Protein AF-A0A4Q3WLW8-F1 (afdb_monomer)

Mean predicted aligned error: 13.93 Å

pLDDT: mean 75.0, std 12.44, range [45.03, 94.12]

Radius of gyration: 31.59 Å; Cα contacts (8 Å, |Δi|>4): 179; chains: 1; bounding box: 63×43×88 Å

Structure (mmCIF, N/CA/C/O backbone):
data_AF-A0A4Q3WLW8-F1
#
_entry.id   AF-A0A4Q3WLW8-F1
#
loop_
_atom_site.group_PDB
_atom_site.id
_atom_site.type_symbol
_atom_site.label_atom_id
_atom_site.label_alt_id
_atom_site.label_comp_id
_atom_site.label_asym_id
_atom_site.label_entity_id
_atom_site.label_seq_id
_atom_site.pdbx_PDB_ins_code
_atom_site.Cartn_x
_atom_site.Cartn_y
_atom_site.Cartn_z
_atom_site.occupancy
_atom_site.B_iso_or_equiv
_atom_site.auth_seq_id
_atom_site.auth_comp_id
_atom_site.auth_asym_id
_atom_site.auth_atom_id
_atom_site.pdbx_PDB_model_num
ATOM 1 N N . MET A 1 1 ? 1.586 16.346 11.597 1.00 71.50 1 MET A N 1
ATOM 2 C CA . MET A 1 1 ? 0.992 16.917 12.834 1.00 71.50 1 MET A CA 1
ATOM 3 C C . MET A 1 1 ? -0.250 16.142 13.267 1.00 71.50 1 MET A C 1
ATOM 5 O O . MET A 1 1 ? -0.440 15.968 14.465 1.00 71.50 1 MET A O 1
ATOM 9 N N . GLY A 1 2 ? -1.064 15.629 12.330 1.00 76.12 2 GLY A N 1
ATOM 10 C CA . GLY A 1 2 ? -2.295 14.892 12.667 1.00 76.12 2 GLY A CA 1
ATOM 11 C C . GLY A 1 2 ? -2.110 13.708 13.630 1.00 76.12 2 GLY A C 1
ATOM 12 O O . GLY A 1 2 ? -2.906 13.545 14.545 1.00 76.12 2 GLY A O 1
ATOM 13 N N . ALA A 1 3 ? -1.013 12.949 13.508 1.00 77.56 3 ALA A N 1
ATOM 14 C CA . ALA A 1 3 ? -0.717 11.828 14.409 1.00 77.56 3 ALA A CA 1
ATOM 15 C C . ALA A 1 3 ? -0.548 12.249 15.882 1.00 77.56 3 ALA A C 1
ATOM 17 O O . ALA A 1 3 ? -0.994 11.538 16.776 1.00 77.56 3 ALA A O 1
ATOM 18 N N . ILE A 1 4 ? 0.043 13.422 16.136 1.00 82.38 4 ILE A N 1
ATOM 19 C CA . ILE A 1 4 ? 0.228 13.951 17.496 1.00 82.38 4 ILE A CA 1
ATOM 20 C C . ILE A 1 4 ? -1.132 14.339 18.084 1.00 82.38 4 ILE A C 1
ATOM 22 O O . ILE A 1 4 ? -1.450 13.958 19.204 1.00 82.38 4 ILE A O 1
ATOM 26 N N . VAL A 1 5 ? -1.968 15.029 17.301 1.00 81.75 5 VAL A N 1
ATOM 27 C CA . VAL A 1 5 ? -3.322 15.434 17.719 1.00 81.75 5 VAL A CA 1
ATOM 28 C C . VAL A 1 5 ? -4.209 14.214 17.987 1.00 81.75 5 VAL A C 1
ATOM 30 O O . VAL A 1 5 ? -4.914 14.175 18.993 1.00 81.75 5 VAL A O 1
ATOM 33 N N . ALA A 1 6 ? -4.131 13.184 17.139 1.00 82.00 6 ALA A N 1
ATOM 34 C CA . ALA A 1 6 ? -4.825 11.919 17.367 1.00 82.00 6 ALA A CA 1
ATOM 35 C C . ALA A 1 6 ? -4.324 11.220 18.643 1.00 82.00 6 ALA A C 1
ATOM 37 O O . ALA A 1 6 ? -5.136 10.737 19.428 1.00 82.00 6 ALA A O 1
ATOM 38 N N . GLY A 1 7 ? -3.009 11.232 18.892 1.00 83.12 7 GLY A N 1
ATOM 39 C CA . GLY A 1 7 ? -2.412 10.705 20.121 1.00 83.12 7 GLY A CA 1
ATOM 40 C C . GLY A 1 7 ? -2.927 11.402 21.382 1.00 83.12 7 GLY A C 1
ATOM 41 O O . GLY A 1 7 ? -3.310 10.728 22.335 1.00 83.12 7 GLY A O 1
ATOM 42 N N . VAL A 1 8 ? -3.031 12.736 21.368 1.00 82.69 8 VAL A N 1
ATOM 43 C CA . VAL A 1 8 ? -3.636 13.508 22.469 1.00 82.69 8 VAL A CA 1
ATOM 44 C C . VAL A 1 8 ? -5.111 13.137 22.651 1.00 82.69 8 VAL A C 1
ATOM 46 O O . VAL A 1 8 ? -5.552 12.936 23.780 1.00 82.69 8 VAL A O 1
ATOM 49 N N . GLY A 1 9 ? -5.860 12.963 21.559 1.00 79.88 9 GLY A N 1
ATOM 50 C CA . GLY A 1 9 ? -7.249 12.497 21.610 1.00 79.88 9 GLY A CA 1
ATOM 51 C C . GLY A 1 9 ? -7.401 11.124 22.277 1.00 79.88 9 GLY A C 1
ATOM 52 O O . GLY A 1 9 ? -8.275 10.953 23.122 1.00 79.88 9 GLY A O 1
ATOM 53 N N . ILE A 1 10 ? -6.516 10.168 21.965 1.00 84.31 10 ILE A N 1
ATOM 54 C CA . ILE A 1 10 ? -6.483 8.837 22.602 1.00 84.31 10 ILE A CA 1
ATOM 55 C C . ILE A 1 10 ? -6.188 8.967 24.102 1.00 84.31 10 ILE A C 1
ATOM 57 O O . ILE A 1 10 ? -6.837 8.317 24.920 1.00 84.31 10 ILE A O 1
ATOM 61 N N . LEU A 1 11 ? -5.243 9.831 24.472 1.00 85.44 11 LEU A N 1
ATOM 62 C CA . LEU A 1 11 ? -4.867 10.082 25.865 1.00 85.44 11 LEU A CA 1
ATOM 63 C C . LEU A 1 11 ? -6.044 10.655 26.669 1.00 85.44 11 LEU A C 1
ATOM 65 O O . LEU A 1 11 ? -6.351 10.168 27.755 1.00 85.44 11 LEU A O 1
ATOM 69 N N . PHE A 1 12 ? -6.763 11.627 26.110 1.00 80.12 12 PHE A N 1
ATOM 70 C CA . PHE A 1 12 ? -7.961 12.191 26.737 1.00 80.12 12 PHE A CA 1
ATOM 71 C C . PHE A 1 12 ? -9.133 11.208 26.786 1.00 80.12 12 PHE A C 1
ATOM 73 O O . PHE A 1 12 ? -9.892 11.219 27.750 1.00 80.12 12 PHE A O 1
ATOM 80 N N . TYR A 1 13 ? -9.279 10.347 25.779 1.00 84.19 13 TYR A N 1
ATOM 81 C CA . TYR A 1 13 ? -10.369 9.378 25.740 1.00 84.19 13 TYR A CA 1
ATOM 82 C C . TYR A 1 13 ? -10.139 8.200 26.698 1.00 84.19 13 TYR A C 1
ATOM 84 O O . TYR A 1 13 ? -11.078 7.767 27.351 1.00 84.19 13 TYR A O 1
ATOM 92 N N . PHE A 1 14 ? -8.911 7.684 26.813 1.00 83.44 14 PHE A N 1
ATOM 93 C CA . PHE A 1 14 ? -8.629 6.483 27.613 1.00 83.44 14 PHE A CA 1
ATOM 94 C C . PHE A 1 14 ? -7.901 6.773 28.925 1.00 83.44 14 PHE A C 1
ATOM 96 O O . PHE A 1 14 ? -8.293 6.258 29.970 1.00 83.44 14 PHE A O 1
ATOM 103 N N . ALA A 1 15 ? -6.846 7.589 28.903 1.00 82.94 15 ALA A N 1
ATOM 104 C CA . ALA A 1 15 ? -5.990 7.778 30.071 1.00 82.94 15 ALA A CA 1
ATOM 105 C C . ALA A 1 15 ? -6.565 8.790 31.073 1.00 82.94 15 ALA A C 1
ATOM 107 O O . ALA A 1 15 ? -6.435 8.576 32.277 1.00 82.94 15 ALA A O 1
ATOM 108 N N . ALA A 1 16 ? -7.247 9.846 30.614 1.00 87.38 16 ALA A N 1
ATOM 109 C CA . ALA A 1 16 ? -7.840 10.832 31.521 1.00 87.38 16 ALA A CA 1
ATOM 110 C C . ALA A 1 16 ? -8.946 10.239 32.425 1.00 87.38 16 ALA A C 1
ATOM 112 O O . ALA A 1 16 ? -8.879 10.465 33.633 1.00 87.38 16 ALA A O 1
ATOM 113 N N . PRO A 1 17 ? -9.896 9.414 31.937 1.00 84.25 17 PRO A N 1
ATOM 114 C CA . PRO A 1 17 ? -10.886 8.767 32.804 1.00 84.25 17 PRO A CA 1
ATOM 115 C C . PRO A 1 17 ? -10.260 7.765 33.782 1.00 84.25 17 PRO A C 1
ATOM 117 O O . PRO A 1 17 ? -10.692 7.669 34.928 1.00 84.25 17 PRO A O 1
ATOM 120 N N . LEU A 1 18 ? -9.216 7.042 33.362 1.00 85.44 18 LEU A N 1
ATOM 121 C CA . LEU A 1 18 ? -8.468 6.123 34.227 1.00 85.44 18 LEU A CA 1
ATOM 122 C C . LEU A 1 18 ? -7.729 6.867 35.348 1.00 85.44 18 LEU A C 1
ATOM 124 O O . LEU A 1 18 ? -7.837 6.482 36.513 1.00 85.44 18 LEU A O 1
ATOM 128 N N . GLY A 1 19 ? -7.038 7.959 35.015 1.00 85.50 19 GLY A N 1
ATOM 129 C CA . GLY A 1 19 ? -6.369 8.817 35.993 1.00 85.50 19 GLY A CA 1
ATOM 130 C C . GLY A 1 19 ? -7.359 9.477 36.951 1.00 85.50 19 GLY A C 1
ATOM 131 O O . GLY A 1 19 ? -7.144 9.470 38.160 1.00 85.50 19 GLY A O 1
ATOM 132 N N . LEU A 1 20 ? -8.489 9.965 36.431 1.00 87.12 20 LEU A N 1
ATOM 133 C CA . LEU A 1 20 ? -9.551 10.564 37.238 1.00 87.12 20 LEU A CA 1
ATOM 134 C C . LEU A 1 20 ? -10.169 9.547 38.210 1.00 87.12 20 LEU A C 1
ATOM 136 O O . LEU A 1 20 ? -10.424 9.881 39.366 1.00 87.12 20 LEU A O 1
ATOM 140 N N . ARG A 1 21 ? -10.356 8.294 37.773 1.00 83.56 21 ARG A N 1
ATOM 141 C CA . ARG A 1 21 ? -10.830 7.198 38.633 1.00 83.56 21 ARG A CA 1
ATOM 142 C C . ARG A 1 21 ? -9.840 6.881 39.752 1.00 83.56 21 ARG A C 1
ATOM 144 O O . ARG A 1 21 ? -10.268 6.635 40.877 1.00 83.56 21 ARG A O 1
ATOM 151 N N . ALA A 1 22 ? -8.540 6.889 39.455 1.00 89.31 22 ALA A N 1
ATOM 152 C CA . ALA A 1 22 ? -7.497 6.669 40.455 1.00 89.31 22 ALA A CA 1
ATOM 153 C C . ALA A 1 22 ? -7.430 7.808 41.490 1.00 89.31 22 ALA A C 1
ATOM 155 O O . ALA A 1 22 ? -7.162 7.548 42.658 1.00 89.31 22 ALA A O 1
ATOM 156 N N . LEU A 1 23 ? -7.712 9.048 41.074 1.00 91.62 23 LEU A N 1
ATOM 157 C CA . LEU A 1 23 ? -7.672 10.241 41.927 1.00 91.62 23 LEU A CA 1
ATOM 158 C C . LEU A 1 23 ? -8.916 10.411 42.809 1.00 91.62 23 LEU A C 1
ATOM 160 O O . LEU A 1 23 ? -8.791 10.735 43.985 1.00 91.62 23 LEU A O 1
ATOM 164 N N . LEU A 1 24 ? -10.115 10.220 42.250 1.00 89.00 24 LEU A N 1
ATOM 165 C CA . LEU A 1 24 ? -11.382 10.469 42.955 1.00 89.00 24 LEU A CA 1
ATOM 166 C C . LEU A 1 24 ? -11.895 9.257 43.744 1.00 89.00 24 LEU A C 1
ATOM 168 O O . LEU A 1 24 ? -12.774 9.420 44.590 1.00 89.00 24 LEU A O 1
ATOM 172 N N . GLY A 1 25 ? -11.360 8.065 43.472 1.00 85.06 25 GLY A N 1
ATOM 173 C CA . GLY A 1 25 ? -11.767 6.811 44.095 1.00 85.06 25 GLY A CA 1
ATOM 174 C C . GLY A 1 25 ? -13.015 6.174 43.454 1.00 85.06 25 GLY A C 1
ATOM 175 O O . GLY A 1 25 ? -13.890 6.871 42.925 1.00 85.06 25 GLY A O 1
ATOM 176 N N . PRO A 1 26 ? -13.124 4.831 43.477 1.00 74.81 26 PRO A N 1
ATOM 177 C CA . PRO A 1 26 ? -14.279 4.105 42.956 1.00 74.81 26 PRO A CA 1
ATOM 178 C C . PRO A 1 26 ? -15.485 4.300 43.890 1.00 74.81 26 PRO A C 1
ATOM 180 O O . PRO A 1 26 ? -15.638 3.584 44.870 1.00 74.81 26 PRO A O 1
ATOM 183 N N . GLY A 1 27 ? -16.322 5.298 43.605 1.00 80.69 27 GLY A N 1
ATOM 184 C CA . GLY A 1 27 ? -17.540 5.581 44.381 1.00 80.69 27 GLY A CA 1
ATOM 185 C C . GLY A 1 27 ? -17.930 7.057 44.440 1.00 80.69 27 GLY A C 1
ATOM 186 O O . GLY A 1 27 ? -19.019 7.386 44.900 1.00 80.69 27 GLY A O 1
ATOM 187 N N . ASN A 1 28 ? -17.070 7.957 43.961 1.00 83.88 28 ASN A N 1
ATOM 188 C CA . ASN A 1 28 ? -17.359 9.384 43.982 1.00 83.88 28 ASN A CA 1
ATOM 189 C C . ASN A 1 28 ? -18.431 9.750 42.927 1.00 83.88 28 ASN A C 1
ATOM 191 O O . ASN A 1 28 ? -18.201 9.511 41.735 1.00 83.88 28 ASN A O 1
ATOM 195 N N . PRO A 1 29 ? -19.575 10.355 43.312 1.00 84.12 29 PRO A N 1
ATOM 196 C CA . PRO A 1 29 ? -20.668 10.671 42.383 1.00 84.12 29 PRO A CA 1
ATOM 197 C C . PRO A 1 29 ? -20.270 11.683 41.296 1.00 84.12 29 PRO A C 1
ATOM 199 O O . PRO A 1 29 ? -20.904 11.747 40.244 1.00 84.12 29 PRO A O 1
ATOM 202 N N . LEU A 1 30 ? -19.187 12.439 41.507 1.00 79.50 30 LEU A N 1
ATOM 203 C CA . LEU A 1 30 ? -18.640 13.383 40.528 1.00 79.50 30 LEU A CA 1
ATOM 204 C C . LEU A 1 30 ? -17.932 12.705 39.342 1.00 79.50 30 LEU A C 1
ATOM 206 O O . LEU A 1 30 ? -17.743 13.344 38.307 1.00 79.50 30 LEU A O 1
ATOM 210 N N . PHE A 1 31 ? -17.550 11.428 39.452 1.00 82.75 31 PHE A N 1
ATOM 211 C CA . PHE A 1 31 ? -16.774 10.745 38.413 1.00 82.75 31 PHE A CA 1
ATOM 212 C C . PHE A 1 31 ? -17.539 10.612 37.087 1.00 82.75 31 PHE A C 1
ATOM 214 O O . PHE A 1 31 ? -16.986 10.911 36.030 1.00 82.75 31 PHE A O 1
ATOM 221 N N . GLY A 1 32 ? -18.808 10.196 37.138 1.00 79.50 32 GLY A N 1
ATOM 222 C CA . GLY A 1 32 ? -19.622 9.939 35.945 1.00 79.50 32 GLY A CA 1
ATOM 223 C C . GLY A 1 32 ? -19.765 11.165 35.032 1.00 79.50 32 GLY A C 1
ATOM 224 O O . GLY A 1 32 ? -19.369 11.093 33.866 1.00 79.50 32 GLY A O 1
ATOM 225 N N . PRO A 1 33 ? -20.256 12.312 35.544 1.00 80.50 33 PRO A N 1
ATOM 226 C CA . PRO A 1 33 ? -20.420 13.525 34.744 1.00 80.50 33 PRO A CA 1
ATOM 227 C C . PRO A 1 33 ? -19.105 14.024 34.133 1.00 80.50 33 PRO A C 1
ATOM 229 O O . PRO A 1 33 ? -19.077 14.401 32.963 1.00 80.50 33 PRO A O 1
ATOM 232 N N . LEU A 1 34 ? -18.003 13.986 34.891 1.00 75.69 34 LEU A N 1
ATOM 233 C CA . LEU A 1 34 ? -16.684 14.404 34.407 1.00 75.69 34 LEU A CA 1
ATOM 234 C C . LEU A 1 34 ? -16.139 13.456 33.332 1.00 75.69 34 LEU A C 1
ATOM 236 O O . LEU A 1 34 ? -15.655 13.922 32.300 1.00 75.69 34 LEU A O 1
ATOM 240 N N . ALA A 1 35 ? -16.254 12.140 33.522 1.00 78.62 35 ALA A N 1
ATOM 241 C CA . ALA A 1 35 ? -15.788 11.154 32.550 1.00 78.62 35 ALA A CA 1
ATOM 242 C C . ALA A 1 35 ? -16.494 11.308 31.191 1.00 78.62 35 ALA A C 1
ATOM 244 O O . ALA A 1 35 ? -15.835 11.267 30.152 1.00 78.62 35 ALA A O 1
ATOM 245 N N . VAL A 1 36 ? -17.806 11.575 31.184 1.00 78.81 36 VAL A N 1
ATOM 246 C CA . VAL A 1 36 ? -18.575 11.822 29.948 1.00 78.81 36 VAL A CA 1
ATOM 247 C C . VAL A 1 36 ? -18.056 13.049 29.189 1.00 78.81 36 VAL A C 1
ATOM 249 O O . VAL A 1 36 ? -17.948 13.010 27.958 1.00 78.81 36 VAL A O 1
ATOM 252 N N . GLN A 1 37 ? -17.665 14.115 29.894 1.00 80.25 37 GLN A N 1
ATOM 253 C CA . GLN A 1 37 ? -17.061 15.295 29.263 1.00 80.25 37 GLN A CA 1
ATOM 254 C C . GLN A 1 37 ? -15.705 14.957 28.631 1.00 80.25 37 GLN A C 1
ATOM 256 O O . GLN A 1 37 ? -15.461 15.310 27.475 1.00 80.25 37 GLN A O 1
ATOM 261 N N . PHE A 1 38 ? -14.856 14.193 29.327 1.00 79.06 38 PHE A N 1
ATOM 262 C CA . PHE A 1 38 ? -13.571 13.741 28.782 1.00 79.06 38 PHE A CA 1
ATOM 263 C C . PHE A 1 38 ? -13.732 12.823 27.565 1.00 79.06 38 PHE A C 1
ATOM 265 O O . PHE A 1 38 ? -13.012 12.998 26.581 1.00 79.06 38 PHE A O 1
ATOM 272 N N . PHE A 1 39 ? -14.710 11.912 27.564 1.00 79.50 39 PHE A N 1
ATOM 273 C CA . PHE A 1 39 ? -15.000 11.078 26.394 1.00 79.50 39 PHE A CA 1
ATOM 274 C C . PHE A 1 39 ? -15.488 11.905 25.201 1.00 79.50 39 PHE A C 1
ATOM 276 O O . PHE A 1 39 ? -15.058 11.666 24.070 1.00 79.50 39 PHE A O 1
ATOM 283 N N . THR A 1 40 ? -16.355 12.891 25.439 1.00 77.12 40 THR A N 1
ATOM 284 C CA . THR A 1 40 ? -16.913 13.745 24.379 1.00 77.12 40 THR A CA 1
ATOM 285 C C . THR A 1 40 ? -15.827 14.618 23.753 1.00 77.12 40 THR A C 1
ATOM 287 O O . THR A 1 40 ? -15.665 14.630 22.530 1.00 77.12 40 THR A O 1
ATOM 290 N N . ILE A 1 41 ? -15.021 15.278 24.589 1.00 77.88 41 ILE A N 1
ATOM 291 C CA . ILE A 1 41 ? -13.892 16.108 24.153 1.00 77.88 41 ILE A CA 1
ATOM 292 C C . ILE A 1 41 ? -12.827 15.242 23.469 1.00 77.88 41 ILE A C 1
ATOM 294 O O . ILE A 1 41 ? -12.368 15.577 22.376 1.00 77.88 41 ILE A O 1
ATOM 298 N N . GLY A 1 42 ? -12.480 14.096 24.060 1.00 75.69 42 GLY A N 1
ATOM 299 C CA . GLY A 1 42 ? -11.516 13.148 23.505 1.00 75.69 42 GLY A CA 1
ATOM 300 C C . GLY A 1 42 ? -11.929 12.649 22.122 1.00 75.69 42 GLY A C 1
ATOM 301 O O . GLY A 1 42 ? -11.120 12.670 21.196 1.00 75.69 42 GLY A O 1
ATOM 302 N N . ARG A 1 43 ? -13.207 12.292 21.933 1.00 84.44 43 ARG A N 1
ATOM 303 C CA . ARG A 1 43 ? -13.755 11.864 20.635 1.00 84.44 43 ARG A CA 1
ATOM 304 C C . ARG A 1 43 ? -13.688 12.976 19.587 1.00 84.44 43 ARG A C 1
ATOM 306 O O . ARG A 1 43 ? -13.347 12.704 18.434 1.00 84.44 43 ARG A O 1
ATOM 313 N N . LEU A 1 44 ? -13.977 14.216 19.975 1.00 79.81 44 LEU A N 1
ATOM 314 C CA . LEU A 1 44 ? -13.934 15.366 19.073 1.00 79.81 44 LEU A CA 1
ATOM 315 C C . LEU A 1 44 ? -12.489 15.661 18.635 1.00 79.81 44 LEU A C 1
ATOM 317 O O . LEU A 1 44 ? -12.214 15.708 17.434 1.00 79.81 44 LEU A O 1
ATOM 321 N N . ILE A 1 45 ? -11.544 15.727 19.578 1.00 80.81 45 ILE A N 1
ATOM 322 C CA . ILE A 1 45 ? -10.111 15.916 19.288 1.00 80.81 45 ILE A CA 1
ATOM 323 C C . ILE A 1 45 ? -9.570 14.776 18.421 1.00 80.81 45 ILE A C 1
ATOM 325 O O . ILE A 1 45 ? -8.853 15.023 17.448 1.00 80.81 45 ILE A O 1
ATOM 329 N N . LEU A 1 46 ? -9.947 13.533 18.728 1.00 81.94 46 LEU A N 1
ATOM 330 C CA . LEU A 1 46 ? -9.535 12.364 17.960 1.00 81.94 46 LEU A CA 1
ATOM 331 C C . LEU A 1 46 ? -10.046 12.442 16.519 1.00 81.94 46 LEU A C 1
ATOM 333 O O . LEU A 1 46 ? -9.261 12.223 15.601 1.00 81.94 46 LEU A O 1
ATOM 337 N N . SER A 1 47 ? -11.307 12.830 16.302 1.00 74.62 47 SER A N 1
ATOM 338 C CA . SER A 1 47 ? -11.868 12.991 14.953 1.00 74.62 47 SER A CA 1
ATOM 339 C C . SER A 1 47 ? -11.145 14.068 14.132 1.00 74.62 47 SER A C 1
ATOM 341 O O . SER A 1 47 ? -10.812 13.827 12.970 1.00 74.62 47 SER A O 1
ATOM 343 N N . ILE A 1 48 ? -10.800 15.207 14.747 1.00 81.62 48 ILE A N 1
ATOM 344 C CA . ILE A 1 48 ? -10.022 16.279 14.105 1.00 81.62 48 ILE A CA 1
ATOM 345 C C . ILE A 1 48 ? -8.604 15.793 13.782 1.00 81.62 48 ILE A C 1
ATOM 347 O O . ILE A 1 48 ? -8.103 16.023 12.680 1.00 81.62 48 ILE A O 1
ATOM 351 N N . GLY A 1 49 ? -7.958 15.098 14.721 1.00 80.31 49 GLY A N 1
ATOM 352 C CA . GLY A 1 49 ? -6.621 14.537 14.535 1.00 80.31 49 GLY A CA 1
ATOM 353 C C . GLY A 1 49 ? -6.571 13.513 13.403 1.00 80.31 49 GLY A C 1
ATOM 354 O O . GLY A 1 49 ? -5.660 13.559 12.575 1.00 80.31 49 GLY A O 1
ATOM 355 N N . LEU A 1 50 ? -7.580 12.643 13.317 1.00 77.25 50 LEU A N 1
ATOM 356 C CA . LEU A 1 50 ? -7.717 11.639 12.262 1.00 77.25 50 LEU A CA 1
ATOM 357 C C . LEU A 1 50 ? -7.968 12.297 10.904 1.00 77.25 50 LEU A C 1
ATOM 359 O O . LEU A 1 50 ? -7.267 11.994 9.941 1.00 77.25 50 LEU A O 1
ATOM 363 N N . PHE A 1 51 ? -8.890 13.261 10.840 1.00 79.50 51 PHE A N 1
ATOM 364 C CA . PHE A 1 51 ? -9.174 14.013 9.619 1.00 79.50 51 PHE A CA 1
ATOM 365 C C . PHE A 1 51 ? -7.940 14.773 9.115 1.00 79.50 51 PHE A C 1
ATOM 367 O O . PHE A 1 51 ? -7.564 14.664 7.947 1.00 79.50 51 PHE A O 1
ATOM 374 N N . LYS A 1 52 ? -7.230 15.475 10.006 1.00 83.56 52 LYS A N 1
ATOM 375 C CA . LYS A 1 52 ? -5.975 16.141 9.648 1.00 83.56 52 LYS A CA 1
ATOM 376 C C . LYS A 1 52 ? -4.874 15.143 9.284 1.00 83.56 52 LYS A C 1
ATOM 378 O O . LYS A 1 52 ? -4.086 15.424 8.389 1.00 83.56 52 LYS A O 1
ATOM 383 N N . GLY A 1 53 ? -4.825 13.983 9.933 1.00 80.31 53 GLY A N 1
ATOM 384 C CA . GLY A 1 53 ? -3.929 12.888 9.569 1.00 80.31 53 GLY A CA 1
ATOM 385 C C . GLY A 1 53 ? -4.168 12.409 8.139 1.00 80.31 53 GLY A C 1
ATOM 386 O O . GLY A 1 53 ? -3.212 12.276 7.381 1.00 80.31 53 GLY A O 1
ATOM 387 N N . LEU A 1 54 ? -5.430 12.244 7.739 1.00 78.56 54 LEU A N 1
ATOM 388 C CA . LEU A 1 54 ? -5.802 11.889 6.368 1.00 78.56 54 LEU A CA 1
ATOM 389 C C . LEU A 1 54 ? -5.392 12.974 5.363 1.00 78.56 54 LEU A C 1
ATOM 391 O O . LEU A 1 54 ? -4.862 12.638 4.307 1.00 78.56 54 LEU A O 1
ATOM 395 N N . ILE A 1 55 ? -5.562 14.258 5.696 1.00 83.50 55 ILE A N 1
ATOM 396 C CA . ILE A 1 55 ? -5.100 15.370 4.845 1.00 83.50 55 ILE A CA 1
ATOM 397 C C . ILE A 1 55 ? -3.572 15.389 4.739 1.00 83.50 55 ILE A C 1
ATOM 399 O O . ILE A 1 55 ? -3.044 15.516 3.636 1.00 83.50 55 ILE A O 1
ATOM 403 N N . ASP A 1 56 ? -2.852 15.251 5.857 1.00 78.50 56 ASP A N 1
ATOM 404 C CA . ASP A 1 56 ? -1.385 15.228 5.884 1.00 78.50 56 ASP A CA 1
ATOM 405 C C . ASP A 1 56 ? -0.864 14.037 5.041 1.00 78.50 56 ASP A C 1
ATOM 407 O O . ASP A 1 56 ? 0.063 14.205 4.249 1.00 78.50 56 ASP A O 1
ATOM 411 N N . VAL A 1 57 ? -1.490 12.855 5.144 1.00 78.62 57 VAL A N 1
ATOM 412 C CA . VAL A 1 57 ? -1.156 11.663 4.338 1.00 78.62 57 VAL A CA 1
ATOM 413 C C . VAL A 1 57 ? -1.506 11.862 2.865 1.00 78.62 57 VAL A C 1
ATOM 415 O O . VAL A 1 57 ? -0.697 11.519 2.006 1.00 78.62 57 VAL A O 1
ATOM 418 N N . GLY A 1 58 ? -2.665 12.443 2.551 1.00 79.44 58 GLY A N 1
ATOM 419 C CA . GLY A 1 58 ? -3.066 12.756 1.178 1.00 79.44 58 GLY A CA 1
ATOM 420 C C . GLY A 1 58 ? -2.118 13.759 0.518 1.00 79.44 58 GLY A C 1
ATOM 421 O O . GLY A 1 58 ? -1.636 13.524 -0.587 1.00 79.44 58 GLY A O 1
ATOM 422 N N . SER A 1 59 ? -1.769 14.830 1.233 1.00 85.00 59 SER A N 1
ATOM 423 C CA . SER A 1 59 ? -0.752 15.811 0.838 1.00 85.00 59 SER A CA 1
ATOM 424 C C . SER A 1 59 ? 0.612 15.154 0.630 1.00 85.00 59 SER A C 1
ATOM 426 O O . SER A 1 59 ? 1.277 15.387 -0.382 1.00 85.00 59 SER A O 1
ATOM 428 N N . TRP A 1 60 ? 1.030 14.292 1.557 1.00 84.88 60 TRP A N 1
ATOM 429 C CA . TRP A 1 60 ? 2.287 13.566 1.438 1.00 84.88 60 TRP A CA 1
ATOM 430 C C . TRP A 1 60 ? 2.291 12.630 0.227 1.00 84.88 60 TRP A C 1
ATOM 432 O O . TRP A 1 60 ? 3.256 12.657 -0.532 1.00 84.88 60 TRP A O 1
ATOM 442 N N . LEU A 1 61 ? 1.211 11.880 -0.016 1.00 79.81 61 LEU A N 1
ATOM 443 C CA . LEU A 1 61 ? 1.029 11.032 -1.202 1.00 79.81 61 LEU A CA 1
ATOM 444 C C . LEU A 1 61 ? 1.075 11.846 -2.499 1.00 79.81 61 LEU A C 1
ATOM 446 O O . LEU A 1 61 ? 1.673 11.403 -3.482 1.00 79.81 61 LEU A O 1
ATOM 450 N N . TRP A 1 62 ? 0.508 13.051 -2.492 1.00 85.56 62 TRP A N 1
ATOM 451 C CA . TRP A 1 62 ? 0.531 13.952 -3.643 1.00 85.56 62 TRP A CA 1
ATOM 452 C C . TRP A 1 62 ? 1.924 14.535 -3.914 1.00 85.56 62 TRP A C 1
ATOM 454 O O . TRP A 1 62 ? 2.315 14.725 -5.066 1.00 85.56 62 TRP A O 1
ATOM 464 N N . ASN A 1 63 ? 2.706 14.775 -2.860 1.00 83.00 63 ASN A N 1
ATOM 465 C CA . ASN A 1 63 ? 4.061 15.332 -2.945 1.00 83.00 63 ASN A CA 1
ATOM 466 C C . ASN A 1 63 ? 5.164 14.263 -3.084 1.00 83.00 63 ASN A C 1
ATOM 468 O O . ASN A 1 63 ? 6.274 14.557 -3.537 1.00 83.00 63 ASN A O 1
ATOM 472 N N . LEU A 1 64 ? 4.850 13.007 -2.769 1.00 77.56 64 LEU A N 1
ATOM 473 C CA . LEU A 1 64 ? 5.671 11.806 -2.946 1.00 77.56 64 LEU A CA 1
ATOM 474 C C . LEU A 1 64 ? 6.294 11.659 -4.348 1.00 77.56 64 LEU A C 1
ATOM 476 O O . LEU A 1 64 ? 7.472 11.299 -4.455 1.00 77.56 64 LEU A O 1
ATOM 480 N N . PRO A 1 65 ? 5.581 11.940 -5.459 1.00 75.56 65 PRO A N 1
ATOM 481 C CA . PRO A 1 65 ? 6.194 11.939 -6.780 1.00 75.56 65 PRO A CA 1
ATOM 482 C C . PRO A 1 65 ? 7.363 12.910 -6.924 1.00 75.56 65 PRO A C 1
ATOM 484 O O . PRO A 1 65 ? 8.341 12.577 -7.596 1.00 75.56 65 PRO A O 1
ATOM 487 N N . ASN A 1 66 ? 7.303 14.069 -6.274 1.00 77.94 66 ASN A N 1
ATOM 488 C CA . ASN A 1 66 ? 8.327 15.103 -6.394 1.00 77.94 66 ASN A CA 1
ATOM 489 C C . ASN A 1 66 ? 9.562 14.780 -5.543 1.00 77.94 66 ASN A C 1
ATOM 491 O O . ASN A 1 66 ? 10.688 14.920 -6.021 1.00 77.94 66 ASN A O 1
ATOM 495 N N . THR A 1 67 ? 9.371 14.256 -4.331 1.00 73.38 67 THR A N 1
ATOM 496 C CA . THR A 1 67 ? 10.484 13.851 -3.453 1.00 73.38 67 THR A CA 1
ATOM 497 C C . THR A 1 67 ? 11.241 12.644 -4.001 1.00 73.38 67 THR A C 1
ATOM 499 O O . THR A 1 67 ? 12.472 12.621 -3.979 1.00 73.38 67 THR A O 1
ATOM 502 N N . ILE A 1 68 ? 10.537 11.670 -4.583 1.00 66.88 68 ILE A N 1
ATOM 503 C CA . ILE A 1 68 ? 11.184 10.543 -5.266 1.00 66.88 68 ILE A CA 1
ATOM 504 C C . ILE A 1 68 ? 11.935 11.016 -6.513 1.00 66.88 68 ILE A C 1
ATOM 506 O O . ILE A 1 68 ? 13.030 10.523 -6.749 1.00 66.88 68 ILE A O 1
ATOM 510 N N . LYS A 1 69 ? 11.412 11.977 -7.291 1.00 65.38 69 LYS A N 1
ATOM 511 C CA . LYS A 1 69 ? 12.149 12.535 -8.443 1.00 65.38 69 LYS A CA 1
ATOM 512 C C . LYS A 1 69 ? 13.472 13.173 -8.008 1.00 65.38 69 LYS A C 1
ATOM 514 O O . LYS A 1 69 ? 14.483 12.932 -8.659 1.00 65.38 69 LYS A O 1
ATOM 519 N N . ALA A 1 70 ? 13.479 13.907 -6.893 1.00 66.50 70 ALA A N 1
ATOM 520 C CA . ALA A 1 70 ? 14.695 14.489 -6.321 1.00 66.50 70 ALA A CA 1
ATOM 521 C C . ALA A 1 70 ? 15.696 13.420 -5.832 1.00 66.50 70 ALA A C 1
ATOM 523 O O . ALA A 1 70 ? 16.907 13.567 -6.003 1.00 66.50 70 ALA A O 1
ATOM 524 N N . LYS A 1 71 ? 15.201 12.306 -5.277 1.00 63.06 71 LYS A N 1
ATOM 525 C CA . LYS A 1 71 ? 16.037 11.186 -4.809 1.00 63.06 71 LYS A CA 1
ATOM 526 C C . LYS A 1 71 ? 16.501 10.258 -5.945 1.00 63.06 71 LYS A C 1
ATOM 528 O O . LYS A 1 71 ? 17.577 9.681 -5.877 1.00 63.06 71 LYS A O 1
ATOM 533 N N . GLN A 1 72 ? 15.730 10.126 -7.023 1.00 57.84 72 GLN A N 1
ATOM 534 C CA . GLN A 1 72 ? 16.127 9.376 -8.219 1.00 57.84 72 GLN A CA 1
ATOM 535 C C . GLN A 1 72 ? 17.166 10.135 -9.047 1.00 57.84 72 GLN A C 1
ATOM 537 O O . GLN A 1 72 ? 18.036 9.494 -9.629 1.00 57.84 72 GLN A O 1
ATOM 542 N N . SER A 1 73 ? 17.149 11.475 -9.065 1.00 56.56 73 SER A N 1
ATOM 543 C CA . SER A 1 73 ? 18.245 12.237 -9.680 1.00 56.56 73 SER A CA 1
ATOM 544 C C . SER A 1 73 ? 19.587 12.043 -8.971 1.00 56.56 73 SER A C 1
ATOM 546 O O . SER A 1 73 ? 20.613 12.139 -9.634 1.00 56.56 73 SER A O 1
ATOM 548 N N . SER A 1 74 ? 19.602 11.729 -7.669 1.00 55.25 74 SER A N 1
ATOM 549 C CA . SER A 1 74 ? 20.847 11.415 -6.955 1.00 55.25 74 SER A CA 1
ATOM 550 C C . SER A 1 74 ? 21.269 9.946 -7.089 1.00 55.25 74 SER A C 1
ATOM 552 O O . SER A 1 74 ? 22.461 9.667 -7.158 1.00 55.25 74 SER A O 1
ATOM 554 N N . ILE A 1 75 ? 20.324 9.003 -7.199 1.00 50.97 75 ILE A N 1
ATOM 555 C CA . ILE A 1 75 ? 20.619 7.563 -7.367 1.00 50.97 75 ILE A CA 1
ATOM 556 C C . ILE A 1 75 ? 20.941 7.194 -8.828 1.00 50.97 75 ILE A C 1
ATOM 558 O O . ILE A 1 75 ? 21.706 6.265 -9.072 1.00 50.97 75 ILE A O 1
ATOM 562 N N . GLY A 1 76 ? 20.445 7.948 -9.815 1.00 48.78 76 GLY A N 1
ATOM 563 C CA . GLY A 1 76 ? 20.762 7.764 -11.240 1.00 48.78 76 GLY A CA 1
ATOM 564 C C . GLY A 1 76 ? 22.233 8.002 -11.620 1.00 48.78 76 GLY A C 1
ATOM 565 O O . GLY A 1 76 ? 22.596 7.794 -12.774 1.00 48.78 76 GLY A O 1
ATOM 566 N N . ALA A 1 77 ? 23.074 8.414 -10.666 1.00 49.94 77 ALA A N 1
ATOM 567 C CA . ALA A 1 77 ? 24.529 8.463 -10.803 1.00 49.94 77 ALA A CA 1
ATOM 568 C C . ALA A 1 77 ? 25.211 7.096 -10.568 1.00 49.94 77 ALA A C 1
ATOM 570 O O . ALA A 1 77 ? 26.387 6.928 -10.886 1.00 49.94 77 ALA A O 1
ATOM 571 N N . ILE A 1 78 ? 24.491 6.103 -10.034 1.00 51.75 78 IL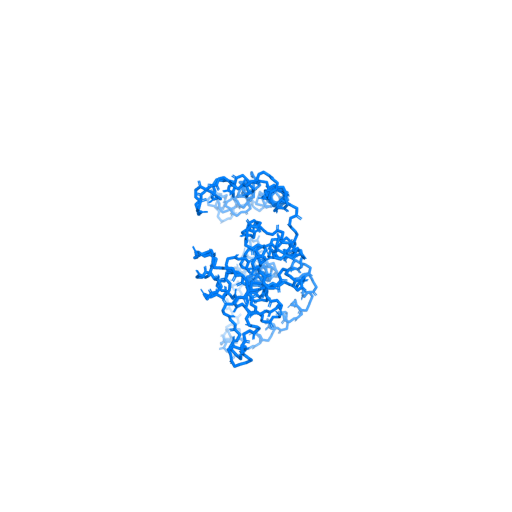E A N 1
ATOM 572 C CA . ILE A 1 78 ? 25.037 4.788 -9.679 1.00 51.75 78 ILE A CA 1
ATOM 573 C C . ILE A 1 78 ? 24.784 3.817 -10.843 1.00 51.75 78 ILE A C 1
ATOM 575 O O . ILE A 1 78 ? 23.884 2.983 -10.805 1.00 51.75 78 ILE A O 1
ATOM 579 N N . GLY A 1 79 ? 25.549 3.965 -11.926 1.00 49.09 79 GLY A N 1
ATOM 580 C CA . GLY A 1 79 ? 25.549 3.010 -13.040 1.00 49.09 79 GLY A CA 1
ATOM 581 C C . GLY A 1 79 ? 25.858 3.655 -14.388 1.00 49.09 79 GLY A C 1
ATOM 582 O O . GLY A 1 79 ? 24.957 4.135 -15.071 1.00 49.09 79 GLY A O 1
ATOM 583 N N . PHE A 1 80 ? 27.130 3.583 -14.788 1.00 48.97 80 PHE A N 1
ATOM 584 C CA . PHE A 1 80 ? 27.735 4.144 -16.007 1.00 48.97 80 PHE A CA 1
ATOM 585 C C . PHE A 1 80 ? 27.924 5.665 -15.968 1.00 48.97 80 PHE A C 1
ATOM 587 O O . PHE A 1 80 ? 27.002 6.427 -16.250 1.00 48.97 80 PHE A O 1
ATOM 594 N N . GLY A 1 81 ? 29.163 6.076 -15.666 1.00 46.59 81 GLY A N 1
ATOM 595 C CA . GLY A 1 81 ? 29.643 7.445 -15.424 1.00 46.59 81 GLY A CA 1
ATOM 596 C C . GLY A 1 81 ? 29.578 8.439 -16.588 1.00 46.59 81 GLY A C 1
ATOM 597 O O . GLY A 1 81 ? 30.374 9.368 -16.622 1.00 46.59 81 GLY A O 1
ATOM 598 N N . ASN A 1 82 ? 28.625 8.288 -17.508 1.00 58.12 82 ASN A N 1
ATOM 599 C CA . ASN A 1 82 ? 28.271 9.337 -18.456 1.00 58.12 82 ASN A CA 1
ATOM 600 C C . ASN A 1 82 ? 26.942 9.961 -18.019 1.00 58.12 82 ASN A C 1
ATOM 602 O O . ASN A 1 82 ? 25.968 9.212 -17.851 1.00 58.12 82 ASN A O 1
ATOM 606 N N . PRO A 1 83 ? 26.870 11.297 -17.846 1.00 59.25 83 PRO A N 1
ATOM 607 C CA . PRO A 1 83 ? 25.627 11.969 -17.500 1.00 59.25 83 PRO A CA 1
ATOM 608 C C . PRO A 1 83 ? 24.559 11.590 -18.525 1.00 59.25 83 PRO A C 1
ATOM 610 O O . PRO A 1 83 ? 24.788 11.638 -19.733 1.00 59.25 83 PRO A O 1
ATOM 613 N N . VAL A 1 84 ? 23.393 11.158 -18.042 1.00 62.75 84 VAL A N 1
ATOM 614 C CA . VAL A 1 84 ? 22.253 10.855 -18.913 1.00 62.75 84 VAL A CA 1
ATOM 615 C C . VAL A 1 84 ? 21.949 12.113 -19.721 1.00 62.75 84 VAL A C 1
ATOM 617 O O . VAL A 1 84 ? 21.685 13.159 -19.128 1.00 62.75 84 VAL A O 1
ATOM 620 N N . GLU A 1 85 ? 21.984 12.014 -21.052 1.00 69.25 85 GLU A N 1
ATOM 621 C CA . GLU A 1 85 ? 21.693 13.145 -21.932 1.00 69.25 85 GLU A CA 1
ATOM 622 C C . GLU A 1 85 ? 20.390 13.839 -21.520 1.00 69.25 85 GLU A C 1
ATOM 624 O O . GLU A 1 85 ? 19.365 13.199 -21.248 1.00 69.25 85 GLU A O 1
ATOM 629 N N . SER A 1 86 ? 20.410 15.172 -21.507 1.00 72.44 86 SER A N 1
ATOM 630 C CA . SER A 1 86 ? 19.280 16.002 -21.075 1.00 72.44 86 SER A CA 1
ATOM 631 C C . SER A 1 86 ? 17.991 15.702 -21.855 1.00 72.44 86 SER A C 1
ATOM 633 O O . SER A 1 86 ? 16.895 15.757 -21.292 1.00 72.44 86 SER A O 1
ATOM 635 N N . LYS A 1 87 ? 18.107 15.307 -23.132 1.00 76.94 87 LYS A N 1
ATOM 636 C CA . LYS A 1 87 ? 16.983 14.855 -23.968 1.00 76.94 87 LYS A CA 1
ATOM 637 C C . LYS A 1 87 ? 16.360 13.563 -23.439 1.00 76.94 87 LYS A C 1
ATOM 639 O O . LYS A 1 87 ? 15.141 13.488 -23.282 1.00 76.94 87 LYS A O 1
ATOM 644 N N . GLN A 1 88 ? 17.178 12.573 -23.092 1.00 73.62 88 GLN A N 1
ATOM 645 C CA . GLN A 1 88 ? 16.696 11.293 -22.579 1.00 73.62 88 GLN A CA 1
ATOM 646 C C . GLN A 1 88 ? 16.067 11.431 -21.189 1.00 73.62 88 GLN A C 1
ATOM 648 O O . GLN A 1 88 ? 15.043 10.804 -20.920 1.00 73.62 88 GLN A O 1
ATOM 653 N N . GLN A 1 89 ? 16.596 12.314 -20.338 1.00 76.19 89 GLN A N 1
ATOM 654 C CA . GLN A 1 89 ? 15.960 12.632 -19.056 1.00 76.19 89 GLN A CA 1
ATOM 655 C C . GLN A 1 89 ? 14.562 13.239 -19.235 1.00 76.19 89 GLN A C 1
ATOM 657 O O . GLN A 1 89 ? 13.643 12.896 -18.490 1.00 76.19 89 GLN A O 1
ATOM 662 N N . ARG A 1 90 ? 14.367 14.121 -20.225 1.00 80.38 90 ARG A N 1
ATOM 663 C CA . ARG A 1 90 ? 13.044 14.700 -20.523 1.00 80.38 90 ARG A CA 1
ATOM 664 C C . ARG A 1 90 ? 12.050 13.633 -20.979 1.00 80.38 90 ARG A C 1
ATOM 666 O O . ARG A 1 90 ? 10.927 13.616 -20.482 1.00 80.38 90 ARG A O 1
ATOM 673 N N . ILE A 1 91 ? 12.476 12.721 -21.855 1.00 81.50 91 ILE A N 1
ATOM 674 C CA . ILE A 1 91 ? 11.639 11.607 -22.332 1.00 81.50 91 ILE A CA 1
ATOM 675 C C . ILE A 1 91 ? 11.277 10.672 -21.170 1.00 81.50 91 ILE A C 1
ATOM 677 O O . ILE A 1 91 ? 10.108 10.331 -21.002 1.00 81.50 91 ILE A O 1
ATOM 681 N N . ALA A 1 92 ? 12.249 10.331 -20.318 1.00 79.00 92 ALA A N 1
ATOM 682 C CA . ALA A 1 92 ? 12.030 9.486 -19.146 1.00 79.00 92 ALA A CA 1
ATOM 683 C C . ALA A 1 92 ? 11.070 10.124 -18.126 1.00 79.00 92 ALA A C 1
ATOM 685 O O . ALA A 1 92 ? 10.265 9.426 -17.517 1.00 79.00 92 ALA A O 1
ATOM 686 N N . ARG A 1 93 ? 11.087 11.456 -17.969 1.00 79.69 93 ARG A N 1
ATOM 687 C CA . ARG A 1 93 ? 10.127 12.173 -17.105 1.00 79.69 93 ARG A CA 1
ATOM 688 C C . ARG A 1 93 ? 8.684 12.083 -17.599 1.00 79.69 93 ARG A C 1
ATOM 690 O O . ARG A 1 93 ? 7.774 12.220 -16.786 1.00 79.69 93 ARG A O 1
ATOM 697 N N . GLN A 1 94 ? 8.486 11.882 -18.898 1.00 84.50 94 GLN A N 1
ATOM 698 C CA . GLN A 1 94 ? 7.173 11.727 -19.529 1.00 84.50 94 GLN A CA 1
ATOM 699 C C . GLN A 1 94 ? 6.766 10.251 -19.687 1.00 84.50 94 GLN A C 1
ATOM 701 O O . GLN A 1 94 ? 5.748 9.948 -20.314 1.00 84.50 94 GLN A O 1
ATOM 706 N N . ALA A 1 95 ? 7.558 9.313 -19.158 1.00 86.06 95 ALA A N 1
ATOM 707 C CA . ALA A 1 95 ? 7.234 7.899 -19.209 1.00 86.06 95 ALA A CA 1
ATOM 708 C C . ALA A 1 95 ? 6.052 7.582 -18.275 1.00 86.06 95 ALA A C 1
ATOM 710 O O . ALA A 1 95 ? 6.105 7.800 -17.066 1.00 86.06 95 ALA A O 1
ATOM 711 N N . ASN A 1 96 ? 4.985 7.038 -18.860 1.00 87.94 96 ASN A N 1
ATOM 712 C CA . ASN A 1 96 ? 3.787 6.578 -18.157 1.00 87.94 96 ASN A CA 1
ATOM 713 C C . ASN A 1 96 ? 3.771 5.045 -18.037 1.00 87.94 96 ASN A C 1
ATOM 715 O O . ASN A 1 96 ? 4.571 4.354 -18.669 1.00 87.94 96 ASN A O 1
ATOM 719 N N . MET A 1 97 ? 2.795 4.496 -17.308 1.00 85.88 97 MET A N 1
ATOM 720 C CA . MET A 1 97 ? 2.572 3.045 -17.172 1.00 85.88 97 MET A CA 1
ATOM 721 C C . MET A 1 97 ? 2.424 2.309 -18.514 1.00 85.88 97 MET A C 1
ATOM 723 O O . MET A 1 97 ? 2.741 1.135 -18.601 1.00 85.88 97 MET A O 1
ATOM 727 N N . PHE A 1 98 ? 1.978 2.986 -19.572 1.00 87.81 98 PHE A N 1
ATOM 728 C CA . PHE A 1 98 ? 1.845 2.407 -20.917 1.00 87.81 98 PHE A CA 1
ATOM 729 C C . PHE A 1 98 ? 2.991 2.787 -21.855 1.00 87.81 98 PHE A C 1
ATOM 731 O O . PHE A 1 98 ? 2.932 2.531 -23.058 1.00 87.81 98 PHE A O 1
ATOM 738 N N . SER A 1 99 ? 4.026 3.446 -21.333 1.00 89.12 99 SER A N 1
ATOM 739 C CA . SER A 1 99 ? 5.163 3.829 -22.153 1.00 89.12 99 SER A CA 1
ATOM 740 C C . SER A 1 99 ? 5.937 2.584 -22.605 1.00 89.12 99 SER A C 1
ATOM 742 O O . SER A 1 99 ? 6.129 1.643 -21.829 1.00 89.12 99 SER A O 1
ATOM 744 N N . PRO A 1 100 ? 6.366 2.543 -23.875 1.00 89.75 100 PRO A N 1
ATOM 745 C CA . PRO A 1 100 ? 7.180 1.450 -24.368 1.00 89.75 100 PRO A CA 1
ATOM 746 C C . PRO A 1 100 ? 8.581 1.499 -23.753 1.00 89.75 100 PRO A C 1
ATOM 748 O O . PRO A 1 100 ? 9.045 2.547 -23.301 1.00 89.75 100 PRO A O 1
ATOM 751 N N . CYS A 1 101 ? 9.291 0.370 -23.801 1.00 87.50 101 CYS A N 1
ATOM 752 C CA . CYS A 1 101 ? 10.592 0.218 -23.151 1.00 87.50 101 CYS A CA 1
ATOM 753 C C . CYS A 1 101 ? 11.638 1.262 -23.573 1.00 87.50 101 CYS A C 1
ATOM 755 O O . CYS A 1 101 ? 12.502 1.615 -22.778 1.00 87.50 101 CYS A O 1
ATOM 757 N N . TRP A 1 102 ? 11.553 1.791 -24.797 1.00 88.19 102 TRP A N 1
ATOM 758 C CA . TRP A 1 102 ? 12.491 2.794 -25.305 1.00 88.19 102 TRP A CA 1
ATOM 759 C C . TRP A 1 102 ? 12.264 4.220 -24.794 1.00 88.19 102 TRP A C 1
ATOM 761 O O . TRP A 1 102 ? 13.129 5.067 -24.994 1.00 88.19 102 TRP A O 1
ATOM 771 N N . LYS A 1 103 ? 11.136 4.499 -24.127 1.00 89.19 103 LYS A N 1
ATOM 772 C CA . LYS A 1 103 ? 10.913 5.777 -23.426 1.00 89.19 103 LYS A CA 1
ATOM 773 C C . LYS A 1 103 ? 11.439 5.762 -21.983 1.00 89.19 103 LYS A C 1
ATOM 775 O O . LYS A 1 103 ? 11.438 6.802 -21.334 1.00 89.19 103 LYS A O 1
ATOM 780 N N . LEU A 1 104 ? 11.878 4.604 -21.482 1.00 87.88 104 LEU A N 1
ATOM 781 C CA . LEU A 1 104 ? 12.420 4.447 -20.130 1.00 87.88 104 LEU A CA 1
ATOM 782 C C . LEU A 1 104 ? 13.889 4.907 -20.061 1.00 87.88 104 LEU A C 1
ATOM 784 O O . LEU A 1 104 ? 14.613 4.800 -21.056 1.00 87.88 104 LEU A O 1
ATOM 788 N N . PRO A 1 105 ? 14.369 5.372 -18.888 1.00 83.69 105 PRO A N 1
ATOM 789 C CA . PRO A 1 105 ? 15.698 5.979 -18.743 1.00 83.69 105 PRO A CA 1
ATOM 790 C C . PRO A 1 105 ? 16.855 5.037 -19.101 1.00 83.69 105 PRO A C 1
ATOM 792 O O . PRO A 1 105 ? 17.904 5.495 -19.550 1.00 83.69 105 PRO A O 1
ATOM 795 N N . PHE A 1 106 ? 16.654 3.727 -18.966 1.00 82.69 106 PHE A N 1
ATOM 796 C CA . PHE A 1 106 ? 17.662 2.704 -19.247 1.00 82.69 106 PHE A CA 1
ATOM 797 C C . PHE A 1 106 ? 17.856 2.415 -20.745 1.00 82.69 106 PHE A C 1
ATOM 799 O O . PHE A 1 106 ? 18.877 1.855 -21.137 1.00 82.69 106 PHE A O 1
ATOM 806 N N . CYS A 1 107 ? 16.916 2.801 -21.615 1.00 84.25 107 CYS A N 1
ATOM 807 C CA . CYS A 1 107 ? 17.034 2.551 -23.051 1.00 84.25 107 CYS A CA 1
ATOM 808 C C . CYS A 1 107 ? 17.740 3.719 -23.757 1.00 84.25 107 CYS A C 1
ATOM 810 O O . CYS A 1 107 ? 17.099 4.655 -24.243 1.00 84.25 107 CYS A O 1
ATOM 812 N N . ARG A 1 108 ? 19.078 3.672 -23.781 1.00 84.56 108 ARG A N 1
ATOM 813 C CA . ARG A 1 108 ? 19.941 4.665 -24.450 1.00 84.56 108 ARG A CA 1
ATOM 814 C C . ARG A 1 108 ? 19.880 4.555 -25.974 1.00 84.56 108 ARG A C 1
ATOM 816 O O . ARG A 1 108 ? 19.653 3.475 -26.509 1.00 84.56 108 ARG A O 1
ATOM 823 N N . GLU A 1 109 ? 20.110 5.667 -26.663 1.00 84.38 109 GLU A N 1
ATOM 824 C CA . GLU A 1 109 ? 20.056 5.759 -28.130 1.00 84.38 109 GLU A CA 1
ATOM 825 C C . GLU A 1 109 ? 20.927 4.714 -28.862 1.00 84.38 109 GLU A C 1
ATOM 827 O O . GLU A 1 109 ? 20.388 4.037 -29.738 1.00 84.38 109 GLU A O 1
ATOM 832 N N . PRO A 1 110 ? 22.185 4.440 -28.447 1.00 83.50 110 PRO A N 1
ATOM 833 C CA . PRO A 1 110 ? 23.007 3.400 -29.079 1.00 83.50 110 PRO A CA 1
ATOM 834 C C . PRO A 1 110 ? 22.388 2.002 -28.959 1.00 83.50 110 PRO A C 1
ATOM 836 O O . PRO A 1 110 ? 22.419 1.199 -29.887 1.00 83.50 110 PRO A O 1
ATOM 839 N N . ILE A 1 111 ? 21.746 1.731 -27.820 1.00 84.62 111 ILE A N 1
ATOM 840 C CA . ILE A 1 111 ? 21.066 0.461 -27.560 1.00 84.62 111 ILE A CA 1
ATOM 841 C C . ILE A 1 111 ? 19.824 0.329 -28.449 1.00 84.62 111 ILE A C 1
ATOM 843 O O . ILE A 1 111 ? 19.484 -0.778 -28.857 1.00 84.62 111 ILE A O 1
ATOM 847 N N . ARG A 1 112 ? 19.131 1.436 -28.755 1.00 86.81 112 ARG A N 1
ATOM 848 C CA . ARG A 1 112 ? 17.917 1.419 -29.589 1.00 86.81 112 ARG A CA 1
ATOM 849 C C . ARG A 1 112 ? 18.219 0.981 -31.014 1.00 86.81 112 ARG A C 1
ATOM 851 O O . ARG A 1 112 ? 17.459 0.177 -31.542 1.00 86.81 112 ARG A O 1
ATOM 858 N N . VAL A 1 113 ? 19.324 1.455 -31.591 1.00 85.00 113 VAL A N 1
ATOM 859 C CA . VAL A 1 113 ? 19.742 1.087 -32.955 1.00 85.00 113 VAL A CA 1
ATOM 860 C C . VAL A 1 113 ? 19.949 -0.426 -33.067 1.00 85.00 113 VAL A C 1
ATOM 862 O O . VAL A 1 113 ? 19.481 -1.037 -34.020 1.00 85.00 113 VAL A O 1
ATOM 865 N N . LEU A 1 114 ? 20.556 -1.038 -32.045 1.00 82.56 114 LEU A N 1
ATOM 866 C CA . LEU A 1 114 ? 20.854 -2.474 -31.986 1.00 82.56 114 LEU A CA 1
ATOM 867 C C . LEU A 1 114 ? 19.668 -3.347 -31.520 1.00 82.56 114 LEU A C 1
ATOM 869 O O . LEU A 1 114 ? 19.750 -4.574 -31.549 1.00 82.56 114 LEU A O 1
ATOM 873 N N . CYS A 1 115 ? 18.572 -2.758 -31.030 1.00 83.75 115 CYS A N 1
ATOM 874 C CA . CYS A 1 115 ? 17.514 -3.505 -30.350 1.00 83.75 115 CYS A CA 1
ATOM 875 C C . CYS A 1 115 ? 16.457 -4.064 -31.321 1.00 83.75 115 CYS A C 1
ATOM 877 O O . CYS A 1 115 ? 15.697 -3.285 -31.900 1.00 83.75 115 CYS A O 1
ATOM 879 N N . PRO A 1 116 ? 16.276 -5.400 -31.418 1.00 83.19 116 PRO A N 1
ATOM 880 C CA . PRO A 1 116 ? 15.298 -5.995 -32.334 1.00 83.19 116 PRO A CA 1
ATOM 881 C C . PRO A 1 116 ? 13.855 -5.638 -31.956 1.00 83.19 116 PRO A C 1
ATOM 883 O O . PRO A 1 116 ? 13.013 -5.435 -32.826 1.00 83.19 116 PRO A O 1
ATOM 886 N N . ALA A 1 117 ? 13.567 -5.491 -30.659 1.00 85.69 117 ALA A N 1
ATOM 887 C CA . ALA A 1 117 ? 12.248 -5.079 -30.185 1.00 85.69 117 ALA A CA 1
ATOM 888 C C . ALA A 1 117 ? 11.924 -3.627 -30.589 1.00 85.69 117 ALA A C 1
ATOM 890 O O . ALA A 1 117 ? 10.785 -3.325 -30.949 1.00 85.69 117 ALA A O 1
ATOM 891 N N . PHE A 1 118 ? 12.929 -2.740 -30.589 1.00 88.38 118 PHE A N 1
ATOM 892 C CA . PHE A 1 118 ? 12.774 -1.355 -31.039 1.00 88.38 118 PHE A CA 1
ATOM 893 C C . PHE A 1 118 ? 12.513 -1.285 -32.546 1.00 88.38 118 PHE A C 1
ATOM 895 O O . PHE A 1 118 ? 11.561 -0.625 -32.963 1.00 88.38 118 PHE A O 1
ATOM 902 N N . LEU A 1 119 ? 13.285 -2.034 -33.342 1.00 86.75 119 LEU A N 1
ATOM 903 C CA . LEU A 1 119 ? 13.082 -2.149 -34.791 1.00 86.75 119 LEU A CA 1
ATOM 904 C C . LEU A 1 119 ? 11.691 -2.710 -35.125 1.00 86.75 119 LEU A C 1
ATOM 906 O O . LEU A 1 119 ? 10.993 -2.179 -35.986 1.00 86.75 119 LEU A O 1
ATOM 910 N N . ALA A 1 120 ? 11.236 -3.714 -34.372 1.00 86.75 120 ALA A N 1
ATOM 911 C CA . ALA A 1 120 ? 9.896 -4.282 -34.498 1.00 86.75 120 ALA A CA 1
ATOM 912 C C . ALA A 1 120 ? 8.779 -3.404 -33.892 1.00 86.75 120 ALA A C 1
ATOM 914 O O . ALA A 1 120 ? 7.611 -3.794 -33.943 1.00 86.75 120 ALA A O 1
ATOM 915 N N . LYS A 1 121 ? 9.109 -2.257 -33.276 1.00 88.19 121 LYS A N 1
ATOM 916 C CA . LYS A 1 121 ? 8.185 -1.374 -32.533 1.00 88.19 121 LYS A CA 1
ATOM 917 C C . LYS A 1 121 ? 7.321 -2.118 -31.500 1.00 88.19 121 LYS A C 1
ATOM 919 O O . LYS A 1 121 ? 6.194 -1.715 -31.207 1.00 88.19 121 LYS A O 1
ATOM 924 N N . LYS A 1 122 ? 7.852 -3.193 -30.910 1.00 87.19 122 LYS A N 1
ATOM 925 C CA . LYS A 1 122 ? 7.207 -3.994 -29.856 1.00 87.19 122 LYS A CA 1
ATOM 926 C C . LYS A 1 122 ? 7.965 -3.826 -28.543 1.00 87.19 122 LYS A C 1
ATOM 928 O O . LYS A 1 122 ? 9.175 -3.632 -28.523 1.00 87.19 122 LYS A O 1
ATOM 933 N N . THR A 1 123 ? 7.268 -3.885 -27.412 1.00 85.94 123 THR A N 1
ATOM 934 C CA . THR A 1 123 ? 7.934 -3.790 -26.106 1.00 85.94 123 THR A CA 1
ATOM 935 C C . THR A 1 123 ? 8.758 -5.044 -25.837 1.00 85.94 123 THR A C 1
ATOM 937 O O . THR A 1 123 ? 8.332 -6.146 -26.179 1.00 85.94 123 THR A O 1
ATOM 940 N N . CYS A 1 124 ? 9.924 -4.899 -25.201 1.00 83.12 124 CYS A N 1
ATOM 941 C CA . CYS A 1 124 ? 10.837 -6.022 -24.957 1.00 83.12 124 CYS A CA 1
ATOM 942 C C . CYS A 1 124 ? 10.181 -7.190 -24.199 1.00 83.12 124 CYS A C 1
ATOM 944 O O . CYS A 1 124 ? 10.456 -8.347 -24.499 1.00 83.12 124 CYS A O 1
ATOM 946 N N . TRP A 1 125 ?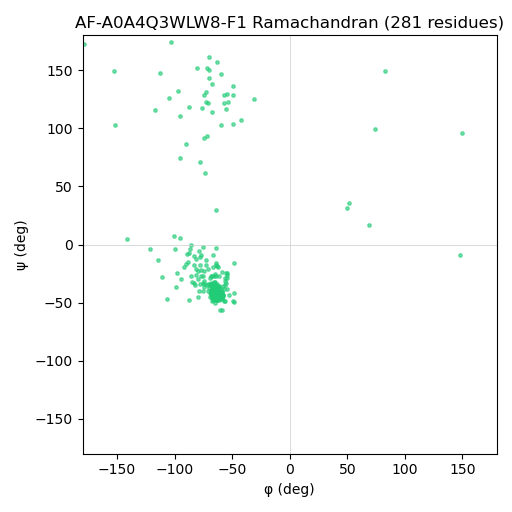 9.266 -6.902 -23.268 1.00 81.06 125 TRP A N 1
ATOM 947 C CA . TRP A 1 125 ? 8.531 -7.928 -22.524 1.00 81.06 125 TRP A CA 1
ATOM 948 C C . TRP A 1 125 ? 7.485 -8.664 -23.371 1.00 81.06 125 TRP A C 1
ATOM 950 O O . TRP A 1 125 ? 7.328 -9.864 -23.195 1.00 81.06 125 TRP A O 1
ATOM 960 N N . LYS A 1 126 ? 6.817 -7.996 -24.326 1.00 81.25 126 LYS A N 1
ATOM 961 C CA . LYS A 1 126 ? 5.877 -8.652 -25.261 1.00 81.25 126 LYS A CA 1
ATOM 962 C C . LYS A 1 126 ? 6.596 -9.393 -26.381 1.00 81.25 126 LYS A C 1
ATOM 964 O O . LYS A 1 126 ? 6.112 -10.404 -26.869 1.00 81.25 126 LYS A O 1
ATOM 969 N N . PHE A 1 127 ? 7.733 -8.857 -26.816 1.00 80.81 127 PHE A N 1
ATOM 970 C CA . PHE A 1 127 ? 8.596 -9.496 -27.802 1.00 80.81 127 PHE A CA 1
ATOM 971 C C . PHE A 1 127 ? 9.314 -10.718 -27.211 1.00 80.81 127 PHE A C 1
ATOM 973 O O . PHE A 1 127 ? 9.764 -11.586 -27.949 1.00 80.81 127 PHE A O 1
ATOM 980 N N . GLY A 1 128 ? 9.426 -10.780 -25.879 1.00 75.44 128 GLY A N 1
ATOM 981 C CA . GLY A 1 128 ? 10.100 -11.862 -25.177 1.00 75.44 128 GLY A CA 1
ATOM 982 C C . GLY A 1 128 ? 11.607 -11.870 -25.406 1.00 75.44 128 GLY A C 1
ATOM 983 O O . GLY A 1 128 ? 12.219 -12.891 -25.159 1.00 75.44 128 GLY A O 1
ATOM 984 N N . ARG A 1 129 ? 12.205 -10.774 -25.892 1.00 75.50 129 ARG A N 1
ATOM 985 C CA . ARG A 1 129 ? 13.657 -10.537 -25.995 1.00 75.50 129 ARG A CA 1
ATOM 986 C C . ARG A 1 129 ? 13.919 -9.034 -25.945 1.00 75.50 129 ARG A C 1
ATOM 988 O O . ARG A 1 129 ? 13.092 -8.231 -26.383 1.00 75.50 129 ARG A O 1
ATOM 995 N N . GLY A 1 130 ? 15.066 -8.628 -25.416 1.00 76.31 130 GLY A N 1
ATOM 996 C CA . GLY A 1 130 ? 15.433 -7.217 -25.376 1.00 76.31 130 GLY A CA 1
ATOM 997 C C . GLY A 1 130 ? 16.797 -6.968 -24.760 1.00 76.31 130 GLY A C 1
ATOM 998 O O . GLY A 1 130 ? 17.397 -7.864 -24.174 1.00 76.31 130 GLY A O 1
ATOM 999 N N . CYS A 1 131 ? 17.236 -5.714 -24.851 1.00 75.75 131 CYS A N 1
ATOM 1000 C CA . CYS A 1 131 ? 18.600 -5.272 -24.553 1.00 75.75 131 CYS A CA 1
ATOM 1001 C C . CYS A 1 131 ? 19.157 -5.619 -23.180 1.00 75.75 131 CYS A C 1
ATOM 1003 O O . CYS A 1 131 ? 20.367 -5.691 -23.057 1.00 75.75 131 CYS A O 1
ATOM 1005 N N . TYR A 1 132 ? 18.307 -5.841 -22.180 1.00 78.69 132 TYR A N 1
ATOM 1006 C CA . TYR A 1 132 ? 18.722 -6.240 -20.831 1.00 78.69 132 TYR A CA 1
ATOM 1007 C C . TYR A 1 132 ? 18.107 -7.572 -20.379 1.00 78.69 132 TYR A C 1
ATOM 1009 O O . TYR A 1 132 ? 18.404 -8.040 -19.285 1.00 78.69 132 TYR A O 1
ATOM 1017 N N . CYS A 1 133 ? 17.227 -8.174 -21.186 1.00 76.62 133 CYS A N 1
ATOM 1018 C CA . CYS A 1 133 ? 16.620 -9.474 -20.881 1.00 76.62 133 CYS A CA 1
ATOM 1019 C C . CYS A 1 133 ? 17.419 -10.641 -21.476 1.00 76.62 133 CYS A C 1
ATOM 1021 O O . CYS A 1 133 ? 17.219 -11.779 -21.062 1.00 76.62 133 CYS A O 1
ATOM 1023 N N . ASP A 1 134 ? 18.265 -10.360 -22.467 1.00 78.50 134 ASP A N 1
ATOM 1024 C CA . ASP A 1 134 ? 19.030 -11.337 -23.234 1.00 78.50 134 ASP A CA 1
ATOM 1025 C C . ASP A 1 134 ? 20.532 -11.100 -23.013 1.00 78.50 134 ASP A C 1
ATOM 1027 O O . ASP A 1 134 ? 21.065 -10.042 -23.356 1.00 78.50 134 ASP A O 1
ATOM 1031 N N . THR A 1 135 ? 21.210 -12.072 -22.400 1.00 78.12 135 THR A N 1
ATOM 1032 C CA . THR A 1 135 ? 22.639 -11.987 -22.066 1.00 78.12 135 THR A CA 1
ATOM 1033 C C . THR A 1 135 ? 23.524 -11.941 -23.304 1.00 78.12 135 THR A C 1
ATOM 1035 O O . THR A 1 135 ? 24.555 -11.269 -23.276 1.00 78.12 135 THR A O 1
ATOM 1038 N N . GLU A 1 136 ? 23.126 -12.602 -24.397 1.00 78.38 136 GLU A N 1
ATOM 1039 C CA . GLU A 1 136 ? 23.874 -12.525 -25.655 1.00 78.38 136 GLU A CA 1
ATOM 1040 C C . GLU A 1 136 ? 23.798 -11.113 -26.226 1.00 78.38 136 GLU A C 1
ATOM 1042 O O . GLU A 1 136 ? 24.802 -10.554 -26.665 1.00 78.38 136 GLU A O 1
ATOM 1047 N N . MET A 1 137 ? 22.615 -10.503 -26.166 1.00 77.50 137 MET A N 1
ATOM 1048 C CA . MET A 1 137 ? 22.404 -9.149 -26.658 1.00 77.50 137 MET A CA 1
ATOM 1049 C C . MET A 1 137 ? 23.181 -8.113 -25.834 1.00 77.50 137 MET A C 1
ATOM 1051 O O . MET A 1 137 ? 23.803 -7.224 -26.415 1.00 77.50 137 MET A O 1
ATOM 1055 N N . VAL A 1 138 ? 23.207 -8.247 -24.502 1.00 80.62 138 VAL A N 1
ATOM 1056 C CA . VAL A 1 138 ? 24.053 -7.410 -23.629 1.00 80.62 138 VAL A CA 1
ATOM 1057 C C . VAL A 1 138 ? 25.526 -7.566 -24.008 1.00 80.62 138 VAL A C 1
ATOM 1059 O O . VAL A 1 138 ? 26.216 -6.564 -24.180 1.00 80.62 138 VAL A O 1
ATOM 1062 N N . GLY A 1 139 ? 26.000 -8.805 -24.184 1.00 81.00 139 GLY A N 1
ATOM 1063 C CA . GLY A 1 139 ? 27.381 -9.083 -24.582 1.00 81.00 139 GLY A CA 1
ATOM 1064 C C . GLY A 1 139 ? 27.759 -8.415 -25.906 1.00 81.00 139 GLY A C 1
ATOM 1065 O O . GLY A 1 139 ? 28.815 -7.794 -25.994 1.00 81.00 139 GLY A O 1
ATOM 1066 N N . ARG A 1 140 ? 26.872 -8.461 -26.906 1.00 77.94 140 ARG A N 1
ATOM 1067 C CA . ARG A 1 140 ? 27.084 -7.820 -28.217 1.00 77.94 140 ARG A CA 1
ATOM 1068 C C . ARG A 1 140 ? 27.078 -6.294 -28.141 1.00 77.94 140 ARG A C 1
ATOM 1070 O O . ARG A 1 140 ? 27.914 -5.659 -28.774 1.00 77.94 140 ARG A O 1
ATOM 1077 N N . ILE A 1 141 ? 26.187 -5.706 -27.334 1.00 79.75 141 ILE A N 1
ATOM 1078 C CA . ILE A 1 141 ? 26.164 -4.254 -27.081 1.00 79.75 141 ILE A CA 1
ATOM 1079 C C . ILE A 1 141 ? 27.475 -3.806 -26.428 1.00 79.75 141 ILE A C 1
ATOM 1081 O O . ILE A 1 141 ? 28.034 -2.792 -26.827 1.00 79.75 141 ILE A O 1
ATOM 1085 N N . VAL A 1 142 ? 27.984 -4.560 -25.449 1.00 82.56 142 VAL A N 1
ATOM 1086 C CA . VAL A 1 142 ? 29.264 -4.251 -24.787 1.00 82.56 142 VAL A CA 1
ATOM 1087 C C . VAL A 1 142 ? 30.442 -4.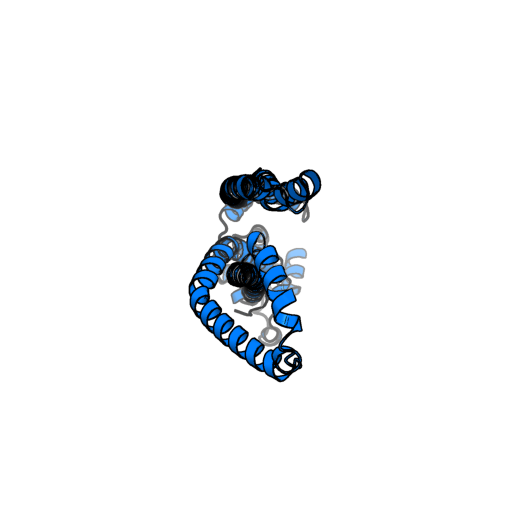366 -25.761 1.00 82.56 142 VAL A C 1
ATOM 1089 O O . VAL A 1 142 ? 31.402 -3.609 -25.644 1.00 82.56 142 VAL A O 1
ATOM 1092 N N . ARG A 1 143 ? 30.364 -5.275 -26.738 1.00 82.69 143 ARG A N 1
ATOM 1093 C CA . ARG A 1 143 ? 31.394 -5.485 -27.768 1.00 82.69 143 ARG A CA 1
ATOM 1094 C C . ARG A 1 143 ? 31.252 -4.589 -29.006 1.00 82.69 143 ARG A C 1
ATOM 1096 O O . ARG A 1 143 ? 32.123 -4.645 -29.865 1.00 82.69 143 ARG A O 1
ATOM 1103 N N . ASN A 1 144 ? 30.199 -3.769 -29.107 1.00 77.69 144 ASN A N 1
ATOM 1104 C CA . ASN A 1 144 ? 29.879 -2.957 -30.293 1.00 77.69 144 ASN A CA 1
ATOM 1105 C C . ASN A 1 144 ? 29.845 -3.760 -31.613 1.00 77.69 144 ASN A C 1
ATOM 1107 O O . ASN A 1 144 ? 30.220 -3.256 -32.671 1.00 77.69 144 ASN A O 1
ATOM 1111 N N . GLU A 1 145 ? 29.385 -5.012 -31.573 1.00 79.44 145 GLU A N 1
ATOM 1112 C CA . GLU A 1 145 ? 29.282 -5.837 -32.781 1.00 79.44 145 GLU A CA 1
ATOM 1113 C C . GLU A 1 145 ? 28.110 -5.361 -33.675 1.00 79.44 145 GLU A C 1
ATOM 1115 O O . GLU A 1 145 ? 26.994 -5.171 -33.172 1.00 79.44 145 GLU A O 1
ATOM 1120 N N . PRO A 1 146 ? 28.317 -5.161 -34.995 1.00 69.25 146 PRO A N 1
ATOM 1121 C CA . PRO A 1 146 ? 27.273 -4.690 -35.903 1.00 69.25 146 PRO A CA 1
ATOM 1122 C C . PRO A 1 146 ? 26.179 -5.744 -36.163 1.00 69.25 146 PRO A C 1
ATOM 1124 O O . PRO A 1 146 ? 26.404 -6.956 -36.174 1.00 69.25 146 PRO A O 1
ATOM 1127 N N . ILE A 1 147 ? 24.967 -5.239 -36.415 1.00 63.34 147 ILE A N 1
ATOM 1128 C CA . ILE A 1 147 ? 23.687 -5.970 -36.539 1.00 63.34 147 ILE A CA 1
ATOM 1129 C C . ILE A 1 147 ? 23.665 -6.947 -37.731 1.00 63.34 147 ILE A C 1
ATOM 1131 O O . ILE A 1 147 ? 22.830 -7.844 -37.773 1.00 63.34 147 ILE A O 1
ATOM 1135 N N . GLU A 1 148 ? 24.576 -6.835 -38.697 1.00 59.97 148 GLU A N 1
ATOM 1136 C CA . GLU A 1 148 ? 24.562 -7.662 -39.918 1.00 59.97 148 GLU A CA 1
ATOM 1137 C C . GLU A 1 148 ? 24.762 -9.167 -39.647 1.00 59.97 148 GLU A C 1
ATOM 1139 O O . GLU A 1 148 ? 24.367 -10.008 -40.452 1.00 59.97 148 GLU A O 1
ATOM 1144 N N . SER A 1 149 ? 25.272 -9.533 -38.464 1.00 53.28 149 SER A N 1
ATOM 1145 C CA . SER A 1 149 ? 25.344 -10.925 -37.990 1.00 53.28 149 SER A CA 1
ATOM 1146 C C . SER A 1 149 ? 24.068 -11.427 -37.292 1.00 53.28 149 SER A C 1
ATOM 1148 O O . SER A 1 149 ? 24.005 -12.589 -36.870 1.00 53.28 149 SER A O 1
ATOM 1150 N N . ILE A 1 150 ? 23.029 -10.594 -37.158 1.00 54.53 150 ILE A N 1
ATOM 1151 C CA . ILE A 1 150 ? 21.740 -10.969 -36.564 1.00 54.53 150 ILE A CA 1
ATOM 1152 C C . ILE A 1 150 ? 20.937 -11.754 -37.604 1.00 54.53 150 ILE A C 1
ATOM 1154 O O . ILE A 1 150 ? 19.910 -11.316 -38.122 1.00 54.53 150 ILE A O 1
ATOM 1158 N N . LYS A 1 151 ? 21.380 -12.984 -37.880 1.00 49.88 151 LYS A N 1
ATOM 1159 C CA . LYS A 1 151 ? 20.447 -14.024 -38.315 1.00 49.88 151 LYS A CA 1
ATOM 1160 C C . LYS A 1 151 ? 19.358 -14.074 -37.250 1.00 49.88 151 LYS A C 1
ATOM 1162 O O . LYS A 1 151 ? 19.678 -14.240 -36.072 1.00 49.88 151 LYS A O 1
ATOM 1167 N N . ALA A 1 152 ? 18.102 -13.874 -37.654 1.00 47.69 152 ALA A N 1
ATOM 1168 C CA . ALA A 1 152 ? 16.936 -14.068 -36.803 1.00 47.69 152 ALA A CA 1
ATOM 1169 C C . ALA A 1 152 ? 17.147 -15.364 -36.014 1.00 47.69 152 ALA A C 1
ATOM 1171 O O . ALA A 1 152 ? 17.204 -16.442 -36.601 1.00 47.69 152 ALA A O 1
ATOM 1172 N N . ALA A 1 153 ? 17.433 -15.230 -34.716 1.00 47.22 153 ALA A N 1
ATOM 1173 C CA . ALA A 1 153 ? 18.037 -16.318 -33.968 1.00 47.22 153 ALA A CA 1
ATOM 1174 C C . ALA A 1 153 ? 17.153 -17.560 -34.056 1.00 47.22 153 ALA A C 1
ATOM 1176 O O . ALA A 1 153 ? 15.949 -17.478 -33.789 1.00 47.22 153 ALA A O 1
ATOM 1177 N N . ASN A 1 154 ? 17.791 -18.668 -34.443 1.00 46.19 154 ASN A N 1
ATOM 1178 C CA . ASN A 1 154 ? 17.226 -19.999 -34.586 1.00 46.19 154 ASN A CA 1
ATOM 1179 C C . ASN A 1 154 ? 16.084 -20.221 -33.590 1.00 46.19 154 ASN A C 1
ATOM 1181 O O . ASN A 1 154 ? 16.248 -20.088 -32.372 1.00 46.19 154 ASN A O 1
ATOM 1185 N N . THR A 1 155 ? 14.930 -20.599 -34.128 1.00 50.06 155 THR A N 1
ATOM 1186 C CA . THR A 1 155 ? 13.657 -20.862 -33.446 1.00 50.06 155 THR A CA 1
ATOM 1187 C C . THR A 1 155 ? 13.795 -21.781 -32.213 1.00 50.06 155 THR A C 1
ATOM 1189 O O . THR A 1 155 ? 12.922 -21.798 -31.350 1.00 50.06 155 THR A O 1
ATOM 1192 N N . ALA A 1 156 ? 14.920 -22.490 -32.057 1.00 45.03 156 ALA A N 1
ATOM 1193 C CA . ALA A 1 156 ? 15.251 -23.355 -30.926 1.00 45.03 156 ALA A CA 1
ATOM 1194 C C . ALA A 1 156 ? 15.522 -22.623 -29.588 1.00 45.03 156 ALA A C 1
ATOM 1196 O O . ALA A 1 156 ? 14.999 -23.054 -28.564 1.00 45.03 156 ALA A O 1
ATOM 1197 N N . GLN A 1 157 ? 16.242 -21.491 -29.566 1.00 50.75 157 GLN A N 1
ATOM 1198 C CA . GLN A 1 157 ? 16.461 -20.700 -28.330 1.00 50.75 157 GLN A CA 1
ATOM 1199 C C . GLN A 1 157 ? 15.248 -19.819 -27.966 1.00 50.75 157 GLN A C 1
ATOM 1201 O O . GLN A 1 157 ? 15.233 -19.163 -26.929 1.00 50.75 157 GLN A O 1
ATOM 1206 N N . SER A 1 158 ? 14.215 -19.770 -28.815 1.00 51.41 158 SER A N 1
ATOM 1207 C CA . SER A 1 158 ? 12.964 -19.044 -28.533 1.00 51.41 158 SER A CA 1
ATOM 1208 C C . SER A 1 158 ? 12.032 -19.786 -27.565 1.00 51.41 158 SER A C 1
ATOM 1210 O O . SER A 1 158 ? 11.043 -19.218 -27.112 1.00 51.41 158 SER A O 1
ATOM 1212 N N . LYS A 1 159 ? 12.343 -21.049 -27.233 1.00 50.19 159 LYS A N 1
ATOM 1213 C CA . LYS A 1 159 ? 11.476 -21.908 -26.413 1.00 50.19 159 LYS A CA 1
ATOM 1214 C C . LYS A 1 159 ? 11.595 -21.669 -24.906 1.00 50.19 159 LYS A C 1
ATOM 1216 O O . LYS A 1 159 ? 10.670 -22.010 -24.176 1.00 50.19 159 LYS A O 1
ATOM 1221 N N . MET A 1 160 ? 12.688 -21.074 -24.426 1.00 56.31 160 MET A N 1
ATOM 1222 C CA . MET A 1 160 ? 12.792 -20.643 -23.031 1.00 56.31 160 MET A CA 1
ATOM 1223 C C . MET A 1 160 ? 12.412 -19.169 -22.944 1.00 56.31 160 MET A C 1
ATOM 1225 O O . MET A 1 160 ? 13.138 -18.309 -23.435 1.00 56.31 160 MET A O 1
ATOM 1229 N N . ALA A 1 161 ? 11.261 -18.879 -22.331 1.00 58.44 161 ALA A N 1
ATOM 1230 C CA . ALA A 1 161 ? 10.876 -17.511 -22.007 1.00 58.44 161 ALA A CA 1
ATOM 1231 C C . ALA A 1 161 ? 12.008 -16.883 -21.175 1.00 58.44 161 ALA A C 1
ATOM 1233 O O . ALA A 1 161 ? 12.306 -17.404 -20.093 1.00 58.44 161 ALA A O 1
ATOM 1234 N N . PRO A 1 162 ? 12.684 -15.824 -21.653 1.00 60.09 162 PRO A N 1
ATOM 1235 C CA . PRO A 1 162 ? 13.812 -15.282 -20.920 1.00 60.09 162 PRO A CA 1
ATOM 1236 C C . PRO A 1 162 ? 13.357 -14.738 -19.568 1.00 60.09 162 PRO A C 1
ATOM 1238 O O . PRO A 1 162 ? 12.185 -14.377 -19.398 1.00 60.09 162 PRO A O 1
ATOM 1241 N N . PRO A 1 163 ? 14.276 -14.647 -18.592 1.00 67.69 163 PRO A N 1
ATOM 1242 C CA . PRO A 1 163 ? 13.978 -14.189 -17.243 1.00 67.69 163 PRO A CA 1
ATOM 1243 C C . PRO A 1 163 ? 13.760 -12.666 -17.209 1.00 67.69 163 PRO A C 1
ATOM 1245 O O . PRO A 1 163 ? 14.465 -11.932 -16.518 1.00 67.69 163 PRO A O 1
ATOM 1248 N N . CYS A 1 164 ? 12.744 -12.167 -17.922 1.00 71.25 164 CYS A N 1
ATOM 1249 C CA . CYS A 1 164 ? 12.339 -10.760 -17.928 1.00 71.25 164 CYS A CA 1
ATOM 1250 C C . CYS A 1 164 ? 12.039 -10.239 -16.514 1.00 71.25 164 CYS A C 1
ATOM 1252 O O . CYS A 1 164 ? 12.208 -9.051 -16.263 1.00 71.25 164 CYS A O 1
ATOM 1254 N N . ALA A 1 165 ? 11.682 -11.120 -15.572 1.00 73.19 165 ALA A N 1
ATOM 1255 C CA . ALA A 1 165 ? 11.462 -10.777 -14.168 1.00 73.19 165 ALA A CA 1
ATOM 1256 C C . ALA A 1 165 ? 12.691 -10.149 -13.476 1.00 73.19 165 ALA A C 1
ATOM 1258 O O . ALA A 1 165 ? 12.523 -9.425 -12.499 1.00 73.19 165 ALA A O 1
ATOM 1259 N N . ARG A 1 166 ? 13.915 -10.399 -13.968 1.00 77.56 166 ARG A N 1
ATOM 1260 C CA . ARG A 1 166 ? 15.158 -9.817 -13.421 1.00 77.56 166 ARG A CA 1
ATOM 1261 C C . ARG A 1 166 ? 15.672 -8.609 -14.209 1.00 77.56 166 ARG A C 1
ATOM 1263 O O . ARG A 1 166 ? 16.663 -8.005 -13.818 1.00 77.56 166 ARG A O 1
ATOM 1270 N N . CYS A 1 167 ? 15.031 -8.254 -15.319 1.00 83.44 167 CYS A N 1
ATOM 1271 C CA . CYS A 1 167 ? 15.466 -7.139 -16.151 1.00 83.44 167 CYS A CA 1
ATOM 1272 C C . CYS A 1 167 ? 15.131 -5.793 -15.490 1.00 83.44 167 CYS A C 1
ATOM 1274 O O . CYS A 1 167 ? 13.974 -5.532 -15.159 1.00 83.44 167 CYS A O 1
ATOM 1276 N N . TYR A 1 168 ? 16.119 -4.898 -15.384 1.00 84.31 168 TYR A N 1
ATOM 1277 C CA . TYR A 1 168 ? 15.939 -3.553 -14.821 1.00 84.31 168 TYR A CA 1
ATOM 1278 C C . TYR A 1 168 ? 14.856 -2.734 -15.539 1.00 84.31 168 TYR A C 1
ATOM 1280 O O . TYR A 1 168 ? 14.063 -2.059 -14.892 1.00 84.31 168 TYR A O 1
ATOM 1288 N N . ILE A 1 169 ? 14.758 -2.842 -16.871 1.00 86.38 169 ILE A N 1
ATOM 1289 C CA . ILE A 1 169 ? 13.715 -2.153 -17.654 1.00 86.38 169 ILE A CA 1
ATOM 1290 C C . ILE A 1 169 ? 12.318 -2.640 -17.260 1.00 86.38 169 ILE A C 1
ATOM 1292 O O . ILE A 1 169 ? 11.387 -1.843 -17.145 1.00 86.38 169 ILE A O 1
ATOM 1296 N N . PHE A 1 170 ? 12.166 -3.951 -17.067 1.00 85.75 170 PHE A N 1
ATOM 1297 C CA . PHE A 1 170 ? 10.890 -4.538 -16.678 1.00 85.75 170 PHE A CA 1
ATOM 1298 C C . PHE A 1 170 ? 10.511 -4.132 -15.251 1.00 85.75 170 PHE A C 1
ATOM 1300 O O . PHE A 1 170 ? 9.376 -3.725 -15.021 1.00 85.75 170 PHE A O 1
ATOM 1307 N N . LEU A 1 171 ? 11.465 -4.160 -14.317 1.00 85.12 171 LEU A N 1
ATOM 1308 C CA . LEU A 1 171 ? 11.252 -3.726 -12.934 1.00 85.12 171 LEU A CA 1
ATOM 1309 C C . LEU A 1 171 ? 10.854 -2.245 -12.841 1.00 85.12 171 LEU A C 1
ATOM 1311 O O . LEU A 1 171 ? 9.926 -1.912 -12.102 1.00 85.12 171 LEU A O 1
ATOM 1315 N N . GLU A 1 172 ? 11.477 -1.363 -13.626 1.00 87.12 172 GLU A N 1
ATOM 1316 C CA . GLU A 1 172 ? 11.102 0.058 -13.666 1.00 87.12 172 GLU A CA 1
ATOM 1317 C C . GLU A 1 172 ? 9.675 0.240 -14.206 1.00 87.12 172 GLU A C 1
ATOM 1319 O O . GLU A 1 172 ? 8.869 0.984 -13.646 1.00 87.12 172 GLU A O 1
ATOM 1324 N N . HIS A 1 173 ? 9.315 -0.501 -15.257 1.00 87.06 173 HIS A N 1
ATOM 1325 C CA . HIS A 1 173 ? 7.956 -0.492 -15.795 1.00 87.06 173 HIS A CA 1
ATOM 1326 C C . HIS A 1 173 ? 6.918 -0.982 -14.769 1.00 87.06 173 HIS A C 1
ATOM 1328 O O . HIS A 1 173 ? 5.875 -0.346 -14.595 1.00 87.06 173 HIS A O 1
ATOM 1334 N N . GLN A 1 174 ? 7.216 -2.064 -14.039 1.00 86.88 174 GLN A N 1
ATOM 1335 C CA . GLN A 1 174 ? 6.352 -2.540 -12.952 1.00 86.88 174 GLN A CA 1
ATOM 1336 C C . GLN A 1 174 ? 6.262 -1.525 -11.810 1.00 86.88 174 GLN A C 1
ATOM 1338 O O . GLN A 1 174 ? 5.190 -1.338 -11.241 1.00 86.88 174 GLN A O 1
ATOM 1343 N N . THR A 1 175 ? 7.344 -0.802 -11.524 1.00 86.44 175 THR A N 1
ATOM 1344 C CA . THR A 1 175 ? 7.346 0.280 -10.531 1.00 86.44 175 THR A CA 1
ATOM 1345 C C . THR A 1 175 ? 6.419 1.419 -10.956 1.00 86.44 175 THR A C 1
ATOM 1347 O O . THR A 1 175 ? 5.638 1.908 -10.140 1.00 86.44 175 THR A O 1
ATOM 1350 N N . HIS A 1 176 ? 6.416 1.804 -12.237 1.00 87.88 176 HIS A N 1
ATOM 1351 C CA . HIS A 1 176 ? 5.450 2.774 -12.764 1.00 87.88 176 HIS A CA 1
ATOM 1352 C C . HIS A 1 176 ? 4.002 2.275 -12.662 1.00 87.88 176 HIS A C 1
ATOM 1354 O O . HIS A 1 176 ? 3.121 3.048 -12.277 1.00 87.88 176 HIS A O 1
ATOM 1360 N N . LYS A 1 177 ? 3.752 0.991 -12.952 1.00 87.31 177 LYS A N 1
ATOM 1361 C CA . LYS A 1 177 ? 2.429 0.365 -12.797 1.00 87.31 177 LYS A CA 1
ATOM 1362 C C . LYS A 1 177 ? 1.971 0.362 -11.338 1.00 87.31 177 LYS A C 1
ATOM 1364 O O . LYS A 1 177 ? 0.864 0.807 -11.041 1.00 87.31 177 LYS A O 1
ATOM 1369 N N . PHE A 1 178 ? 2.844 -0.047 -10.420 1.00 85.81 178 PHE A N 1
ATOM 1370 C CA . PHE A 1 178 ? 2.581 -0.029 -8.984 1.00 85.81 178 PHE A CA 1
ATOM 1371 C C . PHE A 1 178 ? 2.308 1.385 -8.479 1.00 85.81 178 PHE A C 1
ATOM 1373 O O . PHE A 1 178 ? 1.334 1.598 -7.769 1.00 85.81 178 PHE A O 1
ATOM 1380 N N . ARG A 1 179 ? 3.100 2.377 -8.894 1.00 84.56 179 ARG A N 1
ATOM 1381 C CA . ARG A 1 179 ? 2.923 3.773 -8.474 1.00 84.56 179 ARG A CA 1
ATOM 1382 C C . ARG A 1 179 ? 1.571 4.356 -8.885 1.00 84.56 179 ARG A C 1
ATOM 1384 O O . ARG A 1 179 ? 1.011 5.145 -8.134 1.00 84.56 179 ARG A O 1
ATOM 1391 N N . MET A 1 180 ? 1.061 3.9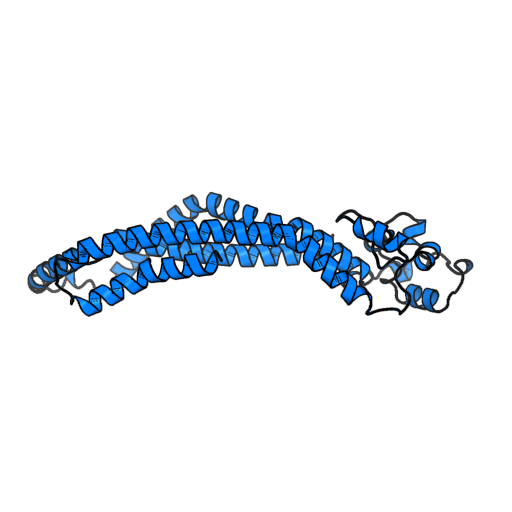73 -10.055 1.00 84.31 180 MET A N 1
ATOM 1392 C CA . MET A 1 180 ? -0.255 4.412 -10.531 1.00 84.31 180 MET A CA 1
ATOM 1393 C C . MET A 1 180 ? -1.402 3.709 -9.795 1.00 84.31 180 MET A C 1
ATOM 1395 O O . MET A 1 180 ? -2.418 4.336 -9.519 1.00 84.31 180 MET A O 1
ATOM 1399 N N . ILE A 1 181 ? -1.243 2.425 -9.460 1.00 83.75 181 ILE A N 1
ATOM 1400 C CA . ILE A 1 181 ? -2.293 1.619 -8.813 1.00 83.75 181 ILE A CA 1
ATOM 1401 C C . ILE A 1 181 ? -2.316 1.824 -7.290 1.00 83.75 181 ILE A C 1
ATOM 1403 O O . ILE A 1 181 ? -3.382 1.820 -6.685 1.00 83.75 181 ILE A O 1
ATOM 1407 N N . SER A 1 182 ? -1.159 2.049 -6.665 1.00 83.88 182 SER A N 1
ATOM 1408 C CA . SER A 1 182 ? -0.989 2.201 -5.214 1.00 83.88 182 SER A CA 1
ATOM 1409 C C . SER A 1 182 ? -1.971 3.183 -4.549 1.00 83.88 182 SER A C 1
ATOM 1411 O O . SER A 1 182 ? -2.618 2.772 -3.584 1.00 83.88 182 SER A O 1
ATOM 1413 N N . PRO A 1 183 ? -2.177 4.424 -5.043 1.00 81.94 183 PRO A N 1
ATOM 1414 C CA . PRO A 1 183 ? -3.124 5.351 -4.417 1.00 81.94 183 PRO A CA 1
ATOM 1415 C C . PRO A 1 183 ? -4.588 4.899 -4.525 1.00 81.94 183 PRO A C 1
ATOM 1417 O O . PRO A 1 183 ? -5.414 5.348 -3.736 1.00 81.94 183 PRO A O 1
ATOM 1420 N N . LEU A 1 184 ? -4.917 4.002 -5.461 1.00 84.31 184 LEU A N 1
ATOM 1421 C CA . LEU A 1 184 ? -6.263 3.448 -5.624 1.00 84.31 184 LEU A CA 1
ATOM 1422 C C . LEU A 1 184 ? -6.561 2.333 -4.605 1.00 84.31 184 LEU A C 1
ATOM 1424 O O . LEU A 1 184 ? -7.721 2.077 -4.298 1.00 84.31 184 LEU A O 1
ATOM 1428 N N . VAL A 1 185 ? -5.537 1.674 -4.053 1.00 83.69 185 VAL A N 1
ATOM 1429 C CA . VAL A 1 185 ? -5.734 0.524 -3.152 1.00 83.69 185 VAL A CA 1
ATOM 1430 C C . VAL A 1 185 ? -6.493 0.930 -1.889 1.00 83.69 185 VAL A C 1
ATOM 1432 O O . VAL A 1 185 ? -7.431 0.240 -1.502 1.00 83.69 185 VAL A O 1
ATOM 1435 N N . LEU A 1 186 ? -6.149 2.076 -1.291 1.00 77.56 186 LEU A N 1
ATOM 1436 C CA . LEU A 1 186 ? -6.804 2.586 -0.082 1.00 77.56 186 LEU A CA 1
ATOM 1437 C C . LEU A 1 186 ? -8.311 2.863 -0.261 1.00 77.56 186 LEU A C 1
ATOM 1439 O O . LEU A 1 186 ? -9.103 2.281 0.485 1.00 77.56 186 LEU A O 1
ATOM 1443 N N . PRO A 1 187 ? -8.761 3.691 -1.224 1.00 77.50 187 PRO A N 1
ATOM 1444 C CA . PRO A 1 187 ? -10.190 3.936 -1.402 1.00 77.50 187 PRO A CA 1
ATOM 1445 C C . PRO A 1 187 ? -10.952 2.658 -1.767 1.00 77.50 187 PRO A C 1
ATOM 1447 O O . PRO A 1 187 ? -12.058 2.458 -1.270 1.00 77.50 187 PRO A O 1
ATOM 1450 N N . VAL A 1 188 ? -10.347 1.754 -2.549 1.00 82.69 188 VAL A N 1
ATOM 1451 C CA . VAL A 1 188 ? -10.954 0.453 -2.870 1.00 82.69 188 VAL A CA 1
ATOM 1452 C C . VAL A 1 188 ? -11.127 -0.401 -1.613 1.00 82.69 188 VAL A C 1
ATOM 1454 O O . VAL A 1 188 ? -12.204 -0.956 -1.414 1.00 82.69 188 VAL A O 1
ATOM 1457 N N . THR A 1 189 ? -10.127 -0.470 -0.726 1.00 80.31 189 THR A N 1
ATOM 1458 C CA . THR A 1 189 ? -10.260 -1.192 0.554 1.00 80.31 189 THR A CA 1
ATOM 1459 C C . THR A 1 189 ? -11.352 -0.607 1.444 1.00 80.31 189 THR A C 1
ATOM 1461 O O . THR A 1 189 ? -12.150 -1.364 1.989 1.00 80.31 189 THR A O 1
ATOM 1464 N N . VAL A 1 190 ? -11.436 0.722 1.568 1.00 78.25 190 VAL A N 1
ATOM 1465 C CA . VAL A 1 190 ? -12.466 1.377 2.393 1.00 78.25 190 VAL A CA 1
ATOM 1466 C C . VAL A 1 190 ? -13.861 1.111 1.834 1.00 78.25 190 VAL A C 1
ATOM 1468 O O . VAL A 1 190 ? -14.752 0.716 2.584 1.00 78.25 190 VAL A O 1
ATOM 1471 N N . LEU A 1 191 ? -14.041 1.266 0.519 1.00 83.06 191 LEU A N 1
ATOM 1472 C CA . LEU A 1 191 ? -15.307 0.980 -0.154 1.00 83.06 191 LEU A CA 1
ATOM 1473 C C . LEU A 1 191 ? -15.719 -0.485 0.034 1.00 83.06 191 LEU A C 1
ATOM 1475 O O . LEU A 1 191 ? -16.878 -0.768 0.328 1.00 83.06 191 LEU A O 1
ATOM 1479 N N . PHE A 1 192 ? -14.765 -1.409 -0.094 1.00 85.19 192 PHE A N 1
ATOM 1480 C CA . PHE A 1 192 ? -15.010 -2.834 0.093 1.00 85.19 192 PHE A CA 1
ATOM 1481 C C . PHE A 1 192 ? -15.428 -3.159 1.532 1.00 85.19 192 PHE A C 1
ATOM 1483 O O . PHE A 1 192 ? -16.433 -3.838 1.734 1.00 85.19 192 PHE A O 1
ATOM 1490 N N . VAL A 1 193 ? -14.713 -2.640 2.538 1.00 82.69 193 VAL A N 1
ATOM 1491 C CA . VAL A 1 193 ? -15.080 -2.823 3.954 1.00 82.69 193 VAL A CA 1
ATOM 1492 C C . VAL A 1 193 ? -16.473 -2.259 4.224 1.00 82.69 193 VAL A C 1
ATOM 1494 O O . VAL A 1 193 ? -17.276 -2.923 4.873 1.00 82.69 193 VAL A O 1
ATOM 1497 N N . PHE A 1 194 ? -16.787 -1.079 3.687 1.00 87.50 194 PHE A N 1
ATOM 1498 C CA . PHE A 1 194 ? -18.106 -0.468 3.826 1.00 87.50 194 PHE A CA 1
ATOM 1499 C C . PHE A 1 194 ? -19.218 -1.328 3.204 1.00 87.50 194 PHE A C 1
ATOM 1501 O O . PHE A 1 194 ? -20.239 -1.562 3.847 1.00 87.50 194 PHE A O 1
ATOM 1508 N N . MET A 1 195 ? -19.007 -1.860 1.994 1.00 91.19 195 MET A N 1
ATOM 1509 C CA . MET A 1 195 ? -19.962 -2.763 1.335 1.00 91.19 195 MET A CA 1
ATOM 1510 C C . MET A 1 195 ? -20.158 -4.085 2.087 1.00 91.19 195 MET A C 1
ATOM 1512 O O . MET A 1 195 ? -21.272 -4.602 2.134 1.00 91.19 195 MET A O 1
ATOM 1516 N N . VAL A 1 196 ? -19.096 -4.638 2.677 1.00 89.38 196 VAL A N 1
ATOM 1517 C CA . VAL A 1 196 ? -19.143 -5.926 3.391 1.00 89.38 196 VAL A CA 1
ATOM 1518 C C . VAL A 1 196 ? -19.637 -5.774 4.838 1.00 89.38 196 VAL A C 1
ATOM 1520 O O . VAL A 1 196 ? -20.105 -6.747 5.429 1.00 89.38 196 VAL A O 1
ATOM 1523 N N . TRP A 1 197 ? -19.618 -4.563 5.403 1.00 88.50 197 TRP A N 1
ATOM 1524 C CA . TRP A 1 197 ? -20.033 -4.270 6.780 1.00 88.50 197 TRP A CA 1
ATOM 1525 C C . TRP A 1 197 ? -21.405 -4.836 7.204 1.00 88.50 197 TRP A C 1
ATOM 1527 O O . TRP A 1 197 ? -21.471 -5.471 8.261 1.00 88.50 197 TRP A O 1
ATOM 1537 N N . PRO A 1 198 ? -22.508 -4.677 6.439 1.00 92.44 198 PRO A N 1
ATOM 1538 C CA . PRO A 1 198 ? -23.803 -5.231 6.842 1.00 92.44 198 PRO A CA 1
ATOM 1539 C C . PRO A 1 198 ? -23.789 -6.763 6.906 1.00 92.44 198 PRO A C 1
ATOM 1541 O O . PRO A 1 198 ? -24.338 -7.341 7.844 1.00 92.44 198 PRO A O 1
ATOM 1544 N N . ILE A 1 199 ? -23.113 -7.413 5.954 1.00 94.12 199 ILE A N 1
ATOM 1545 C CA . ILE A 1 199 ? -22.973 -8.875 5.907 1.00 94.12 199 ILE A CA 1
ATOM 1546 C C . ILE A 1 199 ? -22.154 -9.349 7.109 1.00 94.12 199 ILE A C 1
ATOM 1548 O O . ILE A 1 199 ? -22.550 -10.282 7.808 1.00 94.12 199 ILE A O 1
ATOM 1552 N N . TYR A 1 200 ? -21.043 -8.665 7.393 1.00 87.06 200 TYR A N 1
ATOM 1553 C CA . TYR A 1 200 ? -20.212 -8.937 8.560 1.00 87.06 200 TYR A CA 1
ATOM 1554 C C . TYR A 1 200 ? -21.016 -8.848 9.864 1.00 87.06 200 TYR A C 1
ATOM 1556 O O . TYR A 1 200 ? -20.980 -9.789 10.654 1.00 87.06 200 TYR A O 1
ATOM 1564 N N . ASN A 1 201 ? -21.802 -7.785 10.068 1.00 83.94 201 ASN A N 1
ATOM 1565 C CA . ASN A 1 201 ? -22.606 -7.627 11.284 1.00 83.94 201 ASN A CA 1
ATOM 1566 C C . ASN A 1 201 ? -23.657 -8.732 11.440 1.00 83.94 201 ASN A C 1
ATOM 1568 O O . ASN A 1 201 ? -23.857 -9.239 12.543 1.00 83.94 201 ASN A O 1
ATOM 1572 N N . GLN A 1 202 ? -24.313 -9.142 10.353 1.00 90.94 202 GLN A N 1
ATOM 1573 C CA . GLN A 1 202 ? -25.288 -10.236 10.396 1.00 90.94 202 GLN A CA 1
ATOM 1574 C C . GLN A 1 202 ? -24.641 -11.576 10.768 1.00 90.94 202 GLN A C 1
ATOM 1576 O O . GLN A 1 202 ? -25.175 -12.314 11.607 1.00 90.94 202 GLN A O 1
ATOM 1581 N N . LEU A 1 203 ? -23.477 -11.875 10.185 1.00 89.94 203 LEU A N 1
ATOM 1582 C CA . LEU A 1 203 ? -22.712 -13.082 10.495 1.00 89.94 203 LEU A CA 1
ATOM 1583 C C . LEU A 1 203 ? -22.179 -13.050 11.929 1.00 89.94 203 LEU A C 1
ATOM 1585 O O . LEU A 1 203 ? -2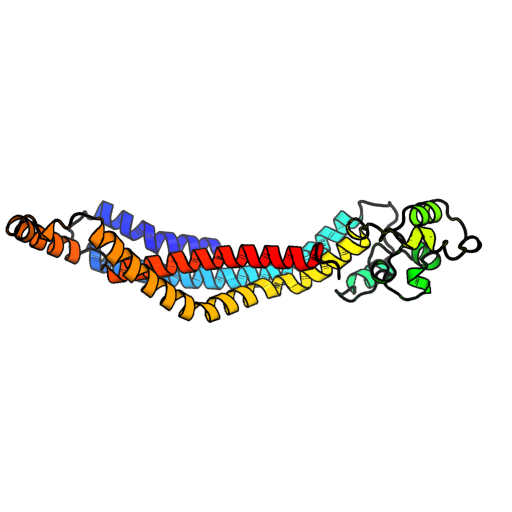2.315 -14.036 12.648 1.00 89.94 203 LEU A O 1
ATOM 1589 N N . PHE A 1 204 ? -21.646 -11.913 12.376 1.00 83.06 204 PHE A N 1
ATOM 1590 C CA . PHE A 1 204 ? -21.126 -11.739 13.730 1.00 83.06 204 PHE A CA 1
ATOM 1591 C C . PHE A 1 204 ? -22.226 -11.881 14.793 1.00 83.06 204 PHE A C 1
ATOM 1593 O O . PHE A 1 204 ? -22.043 -12.577 15.792 1.00 83.06 204 PHE A O 1
ATOM 1600 N N . MET A 1 205 ? -23.409 -11.304 14.563 1.00 83.56 205 MET A N 1
ATOM 1601 C CA . MET A 1 205 ? -24.552 -11.458 15.472 1.00 83.56 205 MET A CA 1
ATOM 1602 C C . MET A 1 205 ? -25.078 -12.897 15.503 1.00 83.56 205 MET A C 1
ATOM 1604 O O . MET A 1 205 ? -25.439 -13.408 16.562 1.00 83.56 205 MET A O 1
ATOM 1608 N N . SER A 1 206 ? -25.101 -13.583 14.360 1.00 89.75 206 SER A N 1
ATOM 1609 C CA . SER A 1 206 ? -25.468 -15.004 14.306 1.00 89.75 206 SER A CA 1
ATOM 1610 C C . SER A 1 206 ? -24.450 -15.877 15.044 1.00 89.75 206 SER A C 1
ATOM 1612 O O . SER A 1 206 ? -24.830 -16.747 15.828 1.00 89.75 206 SER A O 1
ATOM 1614 N N . PHE A 1 207 ? -23.161 -15.602 14.843 1.00 86.50 207 PHE A N 1
ATOM 1615 C CA . PHE A 1 207 ? -22.062 -16.313 15.485 1.00 86.50 207 PHE A CA 1
ATOM 1616 C C . PHE A 1 207 ? -22.071 -16.133 17.003 1.00 86.50 207 PHE A C 1
ATOM 1618 O O . PHE A 1 207 ? -22.010 -17.120 17.730 1.00 86.50 207 PHE A O 1
ATOM 1625 N N . THR A 1 208 ? -22.208 -14.900 17.493 1.00 82.00 208 THR A N 1
ATOM 1626 C CA . THR A 1 208 ? -22.251 -14.617 18.938 1.00 82.00 208 THR A CA 1
ATOM 1627 C C . THR A 1 208 ? -23.432 -15.303 19.617 1.00 82.00 208 THR A C 1
ATOM 1629 O O . THR A 1 208 ? -23.235 -15.917 20.659 1.00 82.00 208 THR A O 1
ATOM 1632 N N . ARG A 1 209 ? -24.623 -15.314 19.000 1.00 86.06 209 ARG A N 1
ATOM 1633 C CA . ARG A 1 209 ? -25.785 -16.073 19.507 1.00 86.06 209 ARG A CA 1
ATOM 1634 C C . ARG A 1 209 ? -25.547 -17.584 19.543 1.00 86.06 209 ARG A C 1
ATOM 1636 O O . ARG A 1 209 ? -26.038 -18.264 20.440 1.00 86.06 209 ARG A O 1
ATOM 1643 N N . GLY A 1 210 ? -24.848 -18.124 18.547 1.00 85.88 210 GLY A N 1
ATOM 1644 C CA . GLY A 1 210 ? -24.473 -19.539 18.523 1.00 85.88 210 GLY A CA 1
ATOM 1645 C C . GLY A 1 210 ? -23.464 -19.867 19.621 1.00 85.88 210 GLY A C 1
ATOM 1646 O O . GLY A 1 210 ? -23.641 -20.833 20.361 1.00 85.88 210 GLY A O 1
ATOM 1647 N N . TYR A 1 211 ? -22.450 -19.015 19.767 1.00 83.62 211 TYR A N 1
ATOM 1648 C CA . TYR A 1 211 ? -21.414 -19.147 20.781 1.00 83.62 211 TYR A CA 1
ATOM 1649 C C . TYR A 1 211 ? -21.985 -19.058 22.195 1.00 83.62 211 TYR A C 1
ATOM 1651 O O . TYR A 1 211 ? -21.641 -19.898 23.018 1.00 83.62 211 TYR A O 1
ATOM 1659 N N . THR A 1 212 ? -22.893 -18.116 22.479 1.00 81.19 212 THR A N 1
ATOM 1660 C CA . THR A 1 212 ? -23.529 -18.015 23.802 1.00 81.19 212 THR A CA 1
ATOM 1661 C C . THR A 1 212 ? -24.341 -19.257 24.135 1.00 81.19 212 THR A C 1
ATOM 1663 O O . THR A 1 212 ? -24.190 -19.771 25.232 1.00 81.19 212 THR A O 1
ATOM 1666 N N . LYS A 1 213 ? -25.113 -19.813 23.192 1.00 85.62 213 LYS A N 1
ATOM 1667 C CA . LYS A 1 213 ? -25.850 -21.072 23.419 1.00 85.62 213 LYS A CA 1
ATOM 1668 C C . LYS A 1 213 ? -24.919 -22.252 23.700 1.00 85.62 213 LYS A C 1
ATOM 1670 O O . LYS A 1 213 ? -25.195 -23.073 24.570 1.00 85.62 213 LYS A O 1
ATOM 1675 N N . LEU A 1 214 ? -23.820 -22.341 22.954 1.00 83.88 214 LEU A N 1
ATOM 1676 C CA . LEU A 1 214 ? -22.827 -23.395 23.136 1.00 83.88 214 LEU A CA 1
ATOM 1677 C C . LEU A 1 214 ? -22.116 -23.244 24.484 1.00 83.88 214 LEU A C 1
ATOM 1679 O O . LEU A 1 214 ? -21.975 -24.222 25.213 1.00 83.88 214 LEU A O 1
ATOM 1683 N N . PHE A 1 215 ? -21.749 -22.021 24.862 1.00 77.75 215 PHE A N 1
ATOM 1684 C CA . PHE A 1 215 ? -21.180 -21.750 26.176 1.00 77.75 215 PHE A CA 1
ATOM 1685 C C . PHE A 1 215 ? -22.175 -22.028 27.296 1.00 77.75 215 PHE A C 1
ATOM 1687 O O . PHE A 1 215 ? -21.815 -22.742 28.214 1.00 77.75 215 PHE A O 1
ATOM 1694 N N . GLU A 1 216 ? -23.427 -21.588 27.201 1.00 77.25 216 GLU A N 1
ATOM 1695 C CA . GLU A 1 216 ? -24.481 -21.913 28.175 1.00 77.25 216 GLU A CA 1
ATOM 1696 C C . GLU A 1 216 ? -24.663 -23.426 28.363 1.00 77.25 216 GLU A C 1
ATOM 1698 O O . GLU A 1 216 ? -24.961 -23.873 29.468 1.00 77.25 216 GLU A O 1
ATOM 1703 N N . SER A 1 217 ? -24.449 -24.223 27.310 1.00 82.94 217 SER A N 1
ATOM 1704 C CA . SER A 1 217 ? -24.482 -25.687 27.406 1.00 82.94 217 SER A CA 1
ATOM 1705 C C . SER A 1 217 ? -23.243 -26.303 28.074 1.00 82.94 217 SER A C 1
ATOM 1707 O O . SER A 1 217 ? -23.348 -27.380 28.656 1.00 82.94 217 SER A O 1
ATOM 1709 N N . LEU A 1 218 ? -22.084 -25.635 28.003 1.00 81.00 218 LEU A N 1
ATOM 1710 C CA . LEU A 1 218 ? -20.790 -26.134 28.492 1.00 81.00 218 LEU A CA 1
ATOM 1711 C C . LEU A 1 218 ? -20.418 -25.590 29.875 1.00 81.00 218 LEU A C 1
ATOM 1713 O O . LEU A 1 218 ? -19.828 -26.296 30.689 1.00 81.00 218 LEU A O 1
ATOM 1717 N N . THR A 1 219 ? -20.744 -24.331 30.155 1.00 74.19 219 THR A N 1
ATOM 1718 C CA . THR A 1 219 ? -20.608 -23.753 31.487 1.00 74.19 219 THR A CA 1
ATOM 1719 C C . THR A 1 219 ? -21.748 -24.259 32.353 1.00 74.19 219 THR A C 1
ATOM 1721 O O . THR A 1 219 ? -22.912 -23.979 32.078 1.00 74.19 219 THR A O 1
ATOM 1724 N N . PHE A 1 220 ? -21.408 -24.996 33.413 1.00 61.66 220 PHE A N 1
ATOM 1725 C CA . PHE A 1 220 ? -22.330 -25.351 34.488 1.00 61.66 220 PHE A CA 1
ATOM 1726 C C . PHE A 1 220 ? -23.062 -24.095 34.972 1.00 61.66 220 PHE A C 1
ATOM 1728 O O . PHE A 1 220 ? -22.501 -23.253 35.670 1.00 61.66 220 PHE A O 1
ATOM 1735 N N . SER A 1 221 ? -24.318 -23.958 34.556 1.00 52.69 221 SER A N 1
ATOM 1736 C CA . SER A 1 221 ? -25.205 -22.864 34.933 1.00 52.69 221 SER A CA 1
ATOM 1737 C C . SER A 1 221 ? -25.387 -22.861 36.457 1.00 52.69 221 SER A C 1
ATOM 1739 O O . SER A 1 221 ? -26.124 -23.672 37.021 1.00 52.69 221 SER A O 1
ATOM 1741 N N . THR A 1 222 ? -24.702 -21.940 37.138 1.00 48.41 222 THR A N 1
ATOM 1742 C CA . THR A 1 222 ? -24.804 -21.718 38.591 1.00 48.41 222 THR A CA 1
ATOM 1743 C C . THR A 1 222 ? -26.208 -21.293 39.020 1.00 48.41 222 THR A C 1
ATOM 1745 O O . THR A 1 222 ? -26.587 -21.507 40.169 1.00 48.41 222 THR A O 1
ATOM 1748 N N 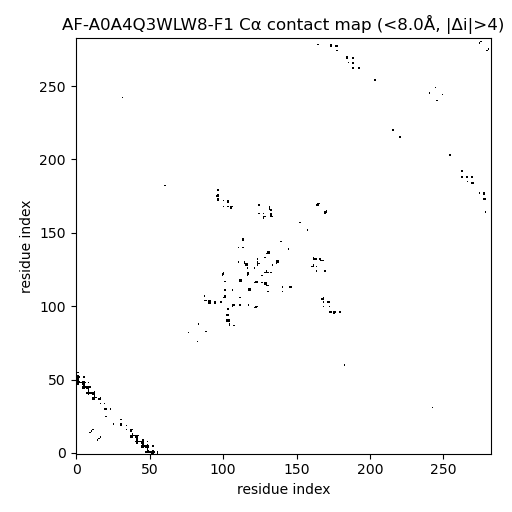. SER A 1 223 ? -27.037 -20.795 38.094 1.00 50.41 223 SER A N 1
ATOM 1749 C CA . SER A 1 223 ? -28.440 -20.458 38.360 1.00 50.41 223 SER A CA 1
ATOM 1750 C C . SER A 1 223 ? -29.327 -21.667 38.671 1.00 50.41 223 SER A C 1
ATOM 1752 O O . SER A 1 223 ? -30.464 -21.476 39.088 1.00 50.41 223 SER A O 1
ATOM 1754 N N . ARG A 1 224 ? -28.841 -22.906 38.503 1.00 51.91 224 ARG A N 1
ATOM 1755 C CA . ARG A 1 224 ? -29.564 -24.104 38.964 1.00 51.91 224 ARG A CA 1
ATOM 1756 C C . ARG A 1 224 ? -29.239 -24.521 40.402 1.00 51.91 224 ARG A C 1
ATOM 1758 O O . ARG A 1 224 ? -29.924 -25.402 40.906 1.00 51.91 224 ARG A O 1
ATOM 1765 N N . PHE A 1 225 ? -28.241 -23.918 41.061 1.00 51.72 225 PHE A N 1
ATOM 1766 C CA . PHE A 1 225 ? -27.730 -24.438 42.338 1.00 51.72 225 PHE A CA 1
ATOM 1767 C C . PHE A 1 225 ? -27.936 -23.558 43.581 1.00 51.72 225 PHE A C 1
ATOM 1769 O O . PHE A 1 225 ? -27.818 -24.098 44.675 1.00 51.72 225 PHE A O 1
ATOM 1776 N N . THR A 1 226 ? -28.308 -22.273 43.493 1.00 48.06 226 THR A N 1
ATOM 1777 C CA . THR A 1 226 ? -28.531 -21.456 44.712 1.00 48.06 226 THR A CA 1
ATOM 1778 C C . THR A 1 226 ? -29.550 -20.314 44.527 1.00 48.06 226 THR A C 1
ATOM 1780 O O . THR A 1 226 ? -29.203 -19.254 44.008 1.00 48.06 226 THR A O 1
ATOM 1783 N N . PRO A 1 227 ? -30.803 -20.464 45.008 1.00 56.19 227 PRO A N 1
ATOM 1784 C CA . PRO A 1 227 ? -31.811 -19.394 44.981 1.00 56.19 227 PRO A CA 1
ATOM 1785 C C . PRO A 1 227 ? -31.492 -18.197 45.898 1.00 56.19 227 PRO A C 1
ATOM 1787 O O . PRO A 1 227 ? -31.895 -17.075 45.596 1.00 56.19 227 PRO A O 1
ATOM 1790 N N . ASP A 1 228 ? -30.738 -18.404 46.984 1.00 54.38 228 ASP A N 1
ATOM 1791 C CA . ASP A 1 228 ? -30.552 -17.371 48.016 1.00 54.38 228 ASP A CA 1
ATOM 1792 C C . ASP A 1 228 ? -29.244 -16.569 47.888 1.00 54.38 228 ASP A C 1
ATOM 1794 O O . ASP A 1 228 ? -29.197 -15.400 48.265 1.00 54.38 228 ASP A O 1
ATOM 1798 N N . ALA A 1 229 ? -28.201 -17.121 47.255 1.00 52.31 229 ALA A N 1
ATOM 1799 C CA . ALA A 1 229 ? -26.935 -16.405 47.030 1.00 52.31 229 ALA A CA 1
ATOM 1800 C C . ALA A 1 229 ? -27.028 -15.340 45.914 1.00 52.31 229 ALA A C 1
ATOM 1802 O O . ALA A 1 229 ? -26.262 -14.373 45.885 1.00 52.31 229 ALA A O 1
ATOM 1803 N N . ILE A 1 230 ? -27.994 -15.479 45.000 1.00 52.38 230 ILE A N 1
ATOM 1804 C CA . ILE A 1 230 ? -28.175 -14.553 43.873 1.00 52.38 230 ILE A CA 1
ATOM 1805 C C . ILE A 1 230 ? -28.840 -13.248 44.328 1.00 52.38 230 ILE A C 1
ATOM 1807 O O . ILE A 1 230 ? -28.537 -12.204 43.762 1.00 52.38 230 ILE A O 1
ATOM 1811 N N . LYS A 1 231 ? -29.649 -13.244 45.397 1.00 52.16 231 LYS A N 1
ATOM 1812 C CA . LYS A 1 231 ? -30.233 -11.999 45.938 1.00 52.16 231 LYS A CA 1
ATOM 1813 C C . LYS A 1 231 ? -29.166 -11.053 46.500 1.00 52.16 231 LYS A C 1
ATOM 1815 O O . LYS A 1 231 ? -29.193 -9.869 46.189 1.00 52.16 231 LYS A O 1
ATOM 1820 N N . ALA A 1 232 ? -28.166 -11.585 47.207 1.00 53.03 232 ALA A N 1
ATOM 1821 C CA . ALA A 1 232 ? -27.017 -10.802 47.679 1.00 53.03 232 ALA A CA 1
ATOM 1822 C C . ALA A 1 232 ? -26.107 -10.323 46.527 1.00 53.03 232 ALA A C 1
ATOM 1824 O O . ALA A 1 232 ? -25.454 -9.287 46.623 1.00 53.03 232 ALA A O 1
ATOM 1825 N N . THR A 1 233 ? -26.091 -11.051 45.406 1.00 53.38 233 THR A N 1
ATOM 1826 C CA . THR A 1 233 ? -25.307 -10.679 44.217 1.00 53.38 233 THR A CA 1
ATOM 1827 C C . THR A 1 233 ? -26.061 -9.705 43.307 1.00 53.38 233 THR A C 1
ATOM 1829 O O . THR A 1 233 ? -25.426 -8.904 42.633 1.00 53.38 233 THR A O 1
ATOM 1832 N N . ALA A 1 234 ? -27.398 -9.712 43.308 1.00 52.41 234 ALA A N 1
ATOM 1833 C CA . ALA A 1 234 ? -28.238 -8.816 42.513 1.00 52.41 234 ALA A CA 1
ATOM 1834 C C . ALA A 1 234 ? -28.138 -7.355 42.984 1.00 52.41 234 ALA A C 1
ATOM 1836 O O . ALA A 1 234 ? -28.095 -6.451 42.152 1.00 52.41 234 ALA A O 1
ATOM 1837 N N . GLU A 1 235 ? -28.014 -7.116 44.292 1.00 49.25 235 GLU A N 1
ATOM 1838 C CA . GLU A 1 235 ? -27.741 -5.779 44.843 1.00 49.25 235 GLU A CA 1
ATOM 1839 C C . GLU A 1 235 ? -26.307 -5.314 44.515 1.00 49.25 235 GLU A C 1
ATOM 1841 O O . GLU A 1 235 ? -26.101 -4.164 44.119 1.00 49.25 235 GLU A O 1
ATOM 1846 N N . GLY A 1 236 ? -25.328 -6.227 44.541 1.00 51.84 236 GLY A N 1
ATOM 1847 C CA . GLY A 1 236 ? -23.958 -5.966 44.076 1.00 51.84 236 GLY A CA 1
ATOM 1848 C C . GLY A 1 236 ? -23.841 -5.759 42.557 1.00 51.84 236 GLY A C 1
ATOM 1849 O O . GLY A 1 236 ? -23.050 -4.934 42.101 1.00 51.84 236 GLY A O 1
ATOM 1850 N N . GLN A 1 237 ? -24.663 -6.440 41.753 1.00 52.19 237 GLN A N 1
ATOM 1851 C CA . GLN A 1 237 ? -24.774 -6.245 40.303 1.00 52.19 237 GLN A C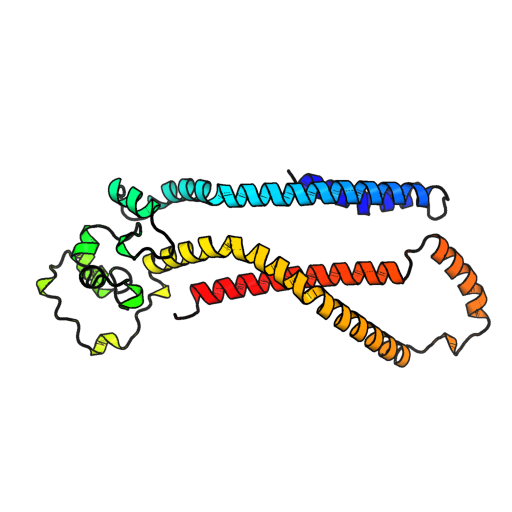A 1
ATOM 1852 C C . GLN A 1 237 ? -25.517 -4.955 39.956 1.00 52.19 237 GLN A C 1
ATOM 1854 O O . GLN A 1 237 ? -25.144 -4.312 38.981 1.00 52.19 237 GLN A O 1
ATOM 1859 N N . ALA A 1 238 ? -26.505 -4.535 40.748 1.00 51.19 238 ALA A N 1
ATOM 1860 C CA . ALA A 1 238 ? -27.162 -3.238 40.590 1.00 51.19 238 ALA A CA 1
ATOM 1861 C C . ALA A 1 238 ? -26.196 -2.075 40.890 1.00 51.19 238 ALA A C 1
ATOM 1863 O O . ALA A 1 238 ? -26.188 -1.076 40.172 1.00 51.19 238 ALA A O 1
ATOM 1864 N N . GLN A 1 239 ? -25.311 -2.231 41.880 1.00 53.06 239 GLN A N 1
ATOM 1865 C CA . GLN A 1 239 ? -24.249 -1.258 42.169 1.00 53.06 239 GLN A CA 1
ATOM 1866 C C . GLN A 1 239 ? -23.089 -1.316 41.156 1.00 53.06 239 GLN A C 1
ATOM 1868 O O . GLN A 1 239 ? -22.545 -0.272 40.797 1.00 53.06 239 GLN A O 1
ATOM 1873 N N . ALA A 1 240 ? -22.756 -2.490 40.606 1.00 49.09 240 ALA A N 1
ATOM 1874 C CA . ALA A 1 240 ? -21.838 -2.607 39.467 1.00 49.09 240 ALA A CA 1
ATOM 1875 C C . ALA A 1 240 ? -22.442 -2.048 38.162 1.00 49.09 240 ALA A C 1
ATOM 1877 O O . ALA A 1 240 ? -21.704 -1.540 37.323 1.00 49.09 240 ALA A O 1
ATOM 1878 N N . ALA A 1 241 ? -23.769 -2.084 38.001 1.00 47.84 241 ALA A N 1
ATOM 1879 C CA . ALA A 1 241 ? -24.499 -1.508 36.869 1.00 47.84 241 ALA A CA 1
ATOM 1880 C C . ALA A 1 241 ? -24.654 0.021 36.958 1.00 47.84 241 ALA A C 1
ATOM 1882 O O . ALA A 1 241 ? -24.803 0.674 35.931 1.00 47.84 241 ALA A O 1
ATOM 1883 N N . ALA A 1 242 ? -24.556 0.614 38.152 1.00 49.25 242 ALA A N 1
ATOM 1884 C CA . ALA A 1 242 ? -24.619 2.068 38.332 1.00 49.25 242 ALA A CA 1
ATOM 1885 C C . ALA A 1 242 ? -23.355 2.812 37.838 1.00 49.25 242 ALA A C 1
ATOM 1887 O O . ALA A 1 242 ? -23.382 4.031 37.675 1.00 49.25 242 ALA A O 1
ATOM 1888 N N . GLY A 1 243 ? -22.254 2.097 37.569 1.00 53.44 243 GLY A N 1
ATOM 1889 C CA . GLY A 1 243 ? -21.021 2.658 36.991 1.00 53.44 243 GLY A CA 1
ATOM 1890 C C . GLY A 1 243 ? -20.311 1.759 35.970 1.00 53.44 243 GLY A C 1
ATOM 1891 O O . GLY A 1 243 ? -19.207 2.084 35.529 1.00 53.44 243 GLY A O 1
ATOM 1892 N N . GLY A 1 244 ? -20.903 0.617 35.620 1.00 55.50 244 GLY A N 1
ATOM 1893 C CA . GLY A 1 244 ? -20.369 -0.355 34.673 1.00 55.50 244 GLY A CA 1
ATOM 1894 C C . GLY A 1 244 ? -20.975 -0.159 33.291 1.00 55.50 244 GLY A C 1
ATOM 1895 O O . GLY A 1 244 ? -22.187 -0.041 33.150 1.00 55.50 244 GLY A O 1
ATOM 1896 N N . ILE A 1 245 ? -20.112 -0.134 32.274 1.00 58.50 245 ILE A N 1
ATOM 1897 C CA . ILE A 1 245 ? -20.493 -0.111 30.857 1.00 58.50 245 ILE A CA 1
ATOM 1898 C C . ILE A 1 245 ? -21.533 -1.210 30.622 1.00 58.50 245 ILE A C 1
ATOM 1900 O O . ILE A 1 245 ? -21.317 -2.364 31.011 1.00 58.50 245 ILE A O 1
ATOM 1904 N N . SER A 1 246 ? -22.661 -0.859 30.006 1.00 70.12 246 SER A N 1
ATOM 1905 C CA . SER A 1 246 ? -23.731 -1.823 29.772 1.00 70.12 246 SER A CA 1
ATOM 1906 C C . SER A 1 246 ? -23.214 -2.985 28.903 1.00 70.12 246 SER A C 1
ATOM 1908 O O . SER A 1 246 ? -22.380 -2.779 28.014 1.00 70.12 246 SER A O 1
ATOM 1910 N N . PRO A 1 247 ? -23.701 -4.227 29.091 1.00 67.31 247 PRO A N 1
ATOM 1911 C CA . PRO A 1 247 ? -23.264 -5.371 28.282 1.00 67.31 247 PRO A CA 1
ATOM 1912 C C . PRO A 1 247 ? -23.414 -5.141 26.768 1.00 67.31 247 PRO A C 1
ATOM 1914 O O . PRO A 1 247 ? -22.645 -5.670 25.967 1.00 67.31 247 PRO A O 1
ATOM 1917 N N . GLN A 1 248 ? -24.385 -4.312 26.375 1.00 72.75 248 GLN A N 1
ATOM 1918 C CA . GLN A 1 248 ? -24.630 -3.928 24.986 1.00 72.75 248 GLN A CA 1
ATOM 1919 C C . GLN A 1 248 ? -23.538 -3.005 24.434 1.00 72.75 248 GLN A C 1
ATOM 1921 O O . GLN A 1 248 ? -23.095 -3.191 23.300 1.00 72.75 248 GLN A O 1
ATOM 1926 N N . GLU A 1 249 ? -23.053 -2.055 25.232 1.00 70.50 249 GLU A N 1
ATOM 1927 C CA . GLU A 1 249 ? -21.945 -1.177 24.850 1.00 70.50 249 GLU A CA 1
ATOM 1928 C C . GLU A 1 249 ? -20.634 -1.962 24.717 1.00 70.50 249 GLU A C 1
ATOM 1930 O O . GLU A 1 249 ? -19.888 -1.745 23.763 1.00 70.50 249 GLU A O 1
ATOM 1935 N N . ILE A 1 250 ? -20.378 -2.939 25.596 1.00 71.44 250 ILE A N 1
ATOM 1936 C CA . ILE A 1 250 ? -19.208 -3.831 25.478 1.00 71.44 250 ILE A CA 1
ATOM 1937 C C . ILE A 1 250 ? -19.283 -4.650 24.177 1.00 71.44 250 ILE A C 1
ATOM 1939 O O . ILE A 1 250 ? -18.289 -4.774 23.452 1.00 71.44 250 ILE A O 1
ATOM 1943 N N . ALA A 1 251 ? -20.464 -5.174 23.835 1.00 69.94 251 ALA A N 1
ATOM 1944 C CA . ALA A 1 251 ? -20.684 -5.900 22.583 1.00 69.94 251 ALA A CA 1
ATOM 1945 C C . ALA A 1 251 ? -20.493 -5.000 21.347 1.00 69.94 251 ALA A C 1
ATOM 1947 O O . ALA A 1 251 ? -19.853 -5.404 20.374 1.00 69.94 251 ALA A O 1
ATOM 1948 N N . GLN A 1 252 ? -20.972 -3.754 21.390 1.00 74.44 252 GLN A N 1
ATOM 1949 C CA . GLN A 1 252 ? -20.746 -2.793 20.309 1.00 74.44 252 GLN A CA 1
ATOM 1950 C C . GLN A 1 252 ? -19.265 -2.444 20.153 1.00 74.44 252 GLN A C 1
ATOM 1952 O O . GLN A 1 252 ? -18.731 -2.548 19.048 1.00 74.44 252 GLN A O 1
ATOM 1957 N N . VAL A 1 253 ? -18.578 -2.080 21.236 1.00 75.38 253 VAL A N 1
ATOM 1958 C CA . VAL A 1 253 ? -17.155 -1.707 21.191 1.00 75.38 253 VAL A CA 1
ATOM 1959 C C . VAL A 1 253 ? -16.301 -2.871 20.691 1.00 75.38 253 VAL A C 1
ATOM 1961 O O . VAL A 1 253 ? -15.450 -2.674 19.821 1.00 75.38 253 VAL A O 1
ATOM 1964 N N . SER A 1 254 ? -16.561 -4.090 21.171 1.00 72.44 254 SER A N 1
ATOM 1965 C CA . SER A 1 254 ? -15.853 -5.285 20.696 1.00 72.44 254 SER A CA 1
ATOM 1966 C C . SER A 1 254 ? -16.119 -5.572 19.215 1.00 72.44 254 SER A C 1
ATOM 1968 O O . SER A 1 254 ? -15.168 -5.863 18.488 1.00 72.44 254 SER A O 1
ATOM 1970 N N . SER A 1 255 ? -17.356 -5.404 18.729 1.00 75.25 255 SER A N 1
ATOM 1971 C CA . SER A 1 255 ? -17.676 -5.558 17.300 1.00 75.25 255 SER A CA 1
ATOM 1972 C C . SER A 1 255 ? -16.940 -4.541 16.417 1.00 75.25 255 SER A C 1
ATOM 1974 O O . SER A 1 255 ? -16.379 -4.912 15.386 1.00 75.25 255 SER A O 1
ATOM 1976 N N . TYR A 1 256 ? -16.844 -3.276 16.846 1.00 76.69 256 TYR A N 1
ATOM 1977 C CA . TYR A 1 256 ? -16.109 -2.245 16.110 1.00 76.69 256 TYR A CA 1
ATOM 1978 C C . TYR A 1 256 ? -14.600 -2.497 16.118 1.00 76.69 256 TYR A C 1
ATOM 1980 O O . TYR A 1 256 ? -13.958 -2.347 15.078 1.00 76.69 256 TYR A O 1
ATOM 1988 N N . MET A 1 257 ? -14.026 -2.914 17.253 1.00 72.56 257 MET A N 1
ATOM 1989 C CA . MET A 1 257 ? -12.607 -3.280 17.323 1.00 72.56 257 MET A CA 1
ATOM 1990 C C . MET A 1 257 ? -12.284 -4.462 16.410 1.00 72.56 257 MET A C 1
ATOM 1992 O O . MET A 1 257 ? -11.303 -4.414 15.666 1.00 72.56 257 MET A O 1
ATOM 1996 N N . LEU A 1 258 ? -13.106 -5.512 16.447 1.00 73.06 258 LEU A N 1
ATOM 1997 C CA . LEU A 1 258 ? -12.880 -6.709 15.645 1.00 73.06 258 LEU A CA 1
ATOM 1998 C C . LEU A 1 258 ? -13.073 -6.415 14.153 1.00 73.06 258 LEU A C 1
ATOM 2000 O O . LEU A 1 258 ? -12.254 -6.838 13.339 1.00 73.06 258 LEU A O 1
ATOM 2004 N N . GLY A 1 259 ? -14.078 -5.609 13.805 1.00 73.44 259 GLY A N 1
ATOM 2005 C CA . GLY A 1 259 ? -14.277 -5.102 12.450 1.00 73.44 259 GLY A CA 1
ATOM 2006 C C . GLY A 1 259 ? -13.106 -4.248 11.951 1.00 73.44 259 GLY A C 1
ATOM 2007 O O . GLY A 1 259 ? -12.657 -4.426 10.819 1.00 73.44 259 GLY A O 1
ATOM 2008 N N . ALA A 1 260 ? -12.548 -3.374 12.795 1.00 74.00 260 ALA A N 1
ATOM 2009 C CA . ALA A 1 260 ? -11.373 -2.572 12.453 1.00 74.00 260 ALA A CA 1
ATOM 2010 C C . ALA A 1 260 ? -10.127 -3.443 12.219 1.00 74.00 260 ALA A C 1
ATOM 2012 O O . ALA A 1 260 ? -9.427 -3.255 11.222 1.00 74.00 260 ALA A O 1
ATOM 2013 N N . LEU A 1 261 ? -9.871 -4.428 13.089 1.00 70.44 261 LEU A N 1
ATOM 2014 C CA . LEU A 1 261 ? -8.779 -5.392 12.914 1.00 70.44 261 LEU A CA 1
ATOM 2015 C C . LEU A 1 261 ? -8.931 -6.175 11.607 1.00 70.44 261 LEU A C 1
ATOM 2017 O O . LEU A 1 261 ? -7.970 -6.298 10.847 1.00 70.44 261 LEU A O 1
ATOM 2021 N N . LEU A 1 262 ? -10.140 -6.653 11.310 1.00 73.31 262 LEU A N 1
ATOM 2022 C CA . LEU A 1 262 ? -10.440 -7.371 10.071 1.00 73.31 262 LEU A CA 1
ATOM 2023 C C . LEU A 1 262 ? -10.222 -6.468 8.847 1.00 73.31 262 LEU A C 1
ATOM 2025 O O . LEU A 1 262 ? -9.613 -6.901 7.871 1.00 73.31 262 LEU A O 1
ATOM 2029 N N . GLY A 1 263 ? -10.607 -5.191 8.933 1.00 72.81 263 GLY A N 1
ATOM 2030 C CA . GLY A 1 263 ? -10.299 -4.177 7.922 1.00 72.81 263 GLY A CA 1
ATOM 2031 C C . GLY A 1 263 ? -8.794 -4.000 7.682 1.00 72.81 263 GLY A C 1
ATOM 2032 O O . GLY A 1 263 ? -8.358 -3.970 6.530 1.00 72.81 263 GLY A O 1
ATOM 2033 N N . PHE A 1 264 ? -7.978 -3.958 8.742 1.00 71.06 264 PHE A N 1
ATOM 2034 C CA . PHE A 1 264 ? -6.514 -3.910 8.620 1.00 71.06 264 PHE A CA 1
ATOM 2035 C C . PHE A 1 264 ? -5.936 -5.170 7.970 1.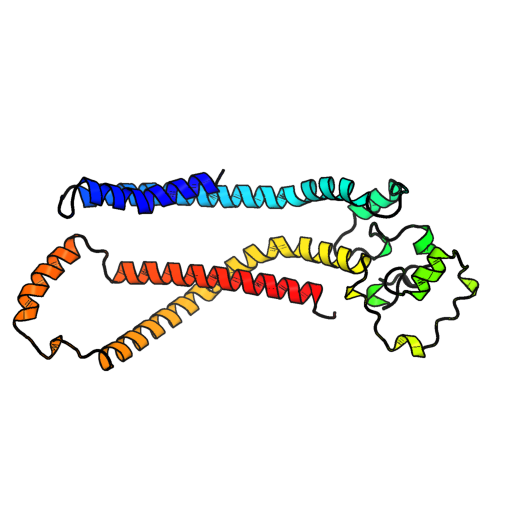00 71.06 264 PHE A C 1
ATOM 2037 O O . PHE A 1 264 ? -5.114 -5.060 7.057 1.00 71.06 264 PHE A O 1
ATOM 2044 N N . PHE A 1 265 ? -6.377 -6.360 8.387 1.00 67.44 265 PHE A N 1
ATOM 2045 C CA . PHE A 1 265 ? -5.962 -7.611 7.748 1.00 67.44 265 PHE A CA 1
ATOM 2046 C C . PHE A 1 265 ? -6.327 -7.621 6.264 1.00 67.44 265 PHE A C 1
ATOM 2048 O O . PHE A 1 265 ? -5.487 -7.941 5.424 1.00 67.44 265 PHE A O 1
ATOM 2055 N N . LEU A 1 266 ? -7.547 -7.207 5.926 1.00 72.19 266 LEU A N 1
ATOM 2056 C CA . LEU A 1 266 ? -8.019 -7.135 4.550 1.00 72.19 266 LEU A CA 1
ATOM 2057 C C . LEU A 1 266 ? -7.172 -6.175 3.704 1.00 72.19 266 LEU A C 1
ATOM 2059 O O . LEU A 1 266 ? -6.816 -6.506 2.575 1.00 72.19 266 LEU A O 1
ATOM 2063 N N . LEU A 1 267 ? -6.781 -5.028 4.261 1.00 71.94 267 LEU A N 1
ATOM 2064 C CA . LEU A 1 267 ? -5.878 -4.081 3.607 1.00 71.94 267 LEU A CA 1
ATOM 2065 C C . LEU A 1 267 ? -4.498 -4.699 3.344 1.00 71.94 267 LEU A C 1
ATOM 2067 O O . LEU A 1 267 ? -3.962 -4.549 2.243 1.00 71.94 267 LEU A O 1
ATOM 2071 N N . ILE A 1 268 ? -3.937 -5.436 4.308 1.00 75.69 268 ILE A N 1
ATOM 2072 C CA . ILE A 1 268 ? -2.661 -6.149 4.136 1.00 75.69 268 ILE A CA 1
ATOM 2073 C C . ILE A 1 268 ? -2.772 -7.186 3.012 1.00 75.69 268 ILE A C 1
ATOM 2075 O O . ILE A 1 268 ? -1.917 -7.220 2.122 1.00 75.69 268 ILE A O 1
ATOM 2079 N N . TYR A 1 269 ? -3.830 -8.000 3.011 1.00 76.06 269 TYR A N 1
ATOM 2080 C CA . TYR A 1 269 ? -4.034 -9.029 1.990 1.00 76.06 269 TYR A CA 1
ATOM 2081 C C . TYR A 1 269 ? -4.291 -8.437 0.604 1.00 76.06 269 TYR A C 1
ATOM 2083 O O . TYR A 1 269 ? -3.715 -8.924 -0.366 1.00 76.06 269 TYR A O 1
ATOM 2091 N N . LEU A 1 270 ? -5.078 -7.364 0.493 1.00 73.69 270 LEU A N 1
ATOM 2092 C CA . LEU A 1 270 ? -5.294 -6.673 -0.781 1.00 73.69 270 LEU A CA 1
ATOM 2093 C C . LEU 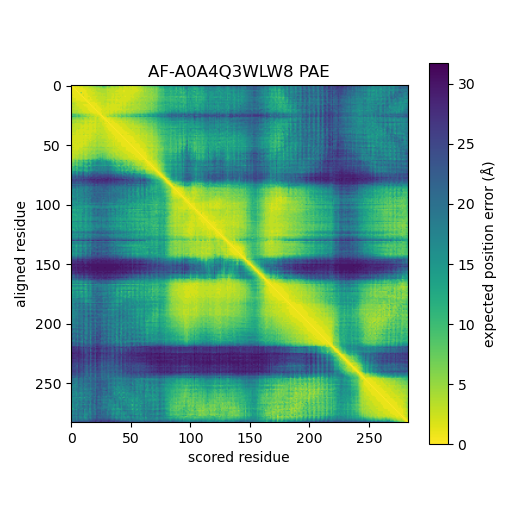A 1 270 ? -4.009 -6.025 -1.296 1.00 73.69 270 LEU A C 1
ATOM 2095 O O . LEU A 1 270 ? -3.706 -6.142 -2.480 1.00 73.69 270 LEU A O 1
ATOM 2099 N N . SER A 1 271 ? -3.206 -5.421 -0.420 1.00 73.19 271 SER A N 1
ATOM 2100 C CA . SER A 1 271 ? -1.886 -4.896 -0.787 1.00 73.19 271 SER A CA 1
ATOM 2101 C C . SER A 1 271 ? -0.965 -6.004 -1.316 1.00 73.19 271 SER A C 1
ATOM 2103 O O . SER A 1 271 ? -0.378 -5.869 -2.392 1.00 73.19 271 SER A O 1
ATOM 2105 N N . LYS A 1 272 ? -0.913 -7.155 -0.630 1.00 72.62 272 LYS A N 1
ATOM 2106 C CA . LYS A 1 272 ? -0.150 -8.335 -1.072 1.00 72.62 272 LYS A CA 1
ATOM 2107 C C . LYS A 1 272 ? -0.681 -8.938 -2.368 1.00 72.62 272 LYS A C 1
ATOM 2109 O O . LYS A 1 272 ? 0.106 -9.380 -3.204 1.00 72.62 272 LYS A O 1
ATOM 2114 N N . PHE A 1 273 ? -1.994 -8.941 -2.558 1.00 79.31 273 PHE A N 1
ATOM 2115 C CA . PHE A 1 273 ? -2.621 -9.394 -3.791 1.00 79.31 273 PHE A CA 1
ATOM 2116 C C . PHE A 1 273 ? -2.265 -8.476 -4.962 1.00 79.31 273 PHE A C 1
ATOM 2118 O O . PHE A 1 273 ? -1.904 -8.968 -6.026 1.00 79.31 273 PHE A O 1
ATOM 2125 N N . VAL A 1 274 ? -2.288 -7.156 -4.763 1.00 77.25 274 VAL A N 1
ATOM 2126 C CA . VAL A 1 274 ? -1.862 -6.176 -5.773 1.00 77.25 274 VAL A CA 1
ATOM 2127 C C . VAL A 1 274 ? -0.379 -6.350 -6.104 1.00 77.25 274 VAL A C 1
ATOM 2129 O O . VAL A 1 274 ? -0.018 -6.375 -7.280 1.00 77.25 274 VAL A O 1
ATOM 2132 N N . GLU A 1 275 ? 0.476 -6.545 -5.098 1.00 77.12 275 GLU A N 1
ATOM 2133 C CA . GLU A 1 275 ? 1.894 -6.872 -5.293 1.00 77.12 275 GLU A CA 1
ATOM 2134 C C . GLU A 1 275 ? 2.054 -8.147 -6.143 1.00 77.12 275 GLU A C 1
ATOM 2136 O O . GLU A 1 275 ? 2.768 -8.150 -7.147 1.00 77.12 275 GLU A O 1
ATOM 2141 N N . TRP A 1 276 ? 1.333 -9.218 -5.805 1.00 87.69 276 TRP A N 1
ATOM 2142 C CA . TRP A 1 276 ? 1.349 -10.468 -6.565 1.00 87.69 276 TRP A CA 1
ATOM 2143 C C . TRP A 1 276 ? 0.839 -10.288 -8.005 1.00 87.69 276 TRP A C 1
ATOM 2145 O O . TRP A 1 276 ? 1.491 -10.739 -8.949 1.00 87.69 276 TRP A O 1
ATOM 2155 N N . ALA A 1 277 ? -0.279 -9.587 -8.194 1.00 79.44 277 ALA A N 1
ATOM 2156 C CA . ALA A 1 277 ? -0.900 -9.360 -9.496 1.00 79.44 277 ALA A CA 1
ATOM 2157 C C . ALA A 1 277 ? -0.033 -8.496 -10.426 1.00 79.44 277 ALA A C 1
ATOM 2159 O O . ALA A 1 277 ? -0.124 -8.613 -11.648 1.00 79.44 277 ALA A O 1
ATOM 2160 N N . ILE A 1 278 ? 0.809 -7.627 -9.864 1.00 76.81 278 ILE A N 1
ATOM 2161 C CA . ILE A 1 278 ? 1.715 -6.767 -10.632 1.00 76.81 278 ILE A CA 1
ATOM 2162 C C . ILE A 1 278 ? 3.038 -7.485 -10.920 1.00 76.81 278 ILE A C 1
ATOM 2164 O O . ILE A 1 278 ? 3.485 -7.490 -12.065 1.00 76.81 278 ILE A O 1
ATOM 2168 N N . PHE A 1 279 ? 3.658 -8.113 -9.916 1.00 72.94 279 PHE A N 1
ATOM 2169 C CA . PHE A 1 279 ? 5.018 -8.647 -10.052 1.00 72.94 279 PHE A CA 1
ATOM 2170 C C . PHE A 1 279 ? 5.093 -10.126 -10.442 1.00 72.94 279 PHE A C 1
ATOM 2172 O O . PHE A 1 279 ? 6.076 -10.535 -11.062 1.00 72.94 279 PHE A O 1
ATOM 2179 N N . LYS A 1 280 ? 4.106 -10.944 -10.060 1.00 71.69 280 LYS A N 1
ATOM 2180 C CA . LYS A 1 280 ? 4.154 -12.408 -10.234 1.00 71.69 280 LYS A CA 1
ATOM 2181 C C . LYS A 1 280 ? 3.177 -12.939 -11.273 1.00 71.69 280 LYS A C 1
ATOM 2183 O O . LYS A 1 280 ? 3.464 -13.975 -11.874 1.00 71.69 280 LYS A O 1
ATOM 2188 N N . ALA A 1 281 ? 2.052 -12.265 -11.498 1.00 75.12 281 ALA A N 1
ATOM 2189 C CA . ALA A 1 281 ? 1.122 -12.687 -12.534 1.00 75.12 281 ALA A CA 1
ATOM 2190 C C . ALA A 1 281 ? 1.770 -12.492 -13.917 1.00 75.12 281 ALA A C 1
ATOM 2192 O O . ALA A 1 281 ? 2.092 -11.375 -14.325 1.00 75.12 281 ALA A O 1
ATOM 2193 N N . LYS A 1 282 ? 2.014 -13.608 -14.610 1.00 55.22 282 LYS A N 1
ATOM 2194 C CA . LYS A 1 282 ? 2.539 -13.634 -15.977 1.00 55.22 282 LYS A CA 1
ATOM 2195 C C . LYS A 1 282 ? 1.410 -13.217 -16.926 1.00 55.22 282 LYS A C 1
ATOM 2197 O O . LYS A 1 282 ? 0.621 -14.065 -17.326 1.00 55.22 282 LYS A O 1
ATOM 2202 N N . TRP A 1 283 ? 1.320 -11.925 -17.221 1.00 53.41 283 TRP A N 1
ATOM 2203 C CA . TRP A 1 283 ? 0.488 -11.377 -18.296 1.00 53.41 283 TRP A CA 1
ATOM 2204 C C . TRP A 1 283 ? 1.355 -11.011 -19.498 1.00 53.41 283 TRP A C 1
ATOM 2206 O O . TRP A 1 283 ? 2.479 -10.500 -19.271 1.00 53.41 283 TRP A O 1
#

Nearest PDB structures (foldseek):
  7wiw-assembly1_B  TM=2.444E-01  e=9.637E-01  Mycobacterium tuberculosis H37Rv
  7wix-assembly1_A  TM=2.153E-01  e=4.638E+00  Mycobacterium tuberculosis H37Rv

Sequence (283 aa):
MGAIVAGVGILFYFAAPLGLRALLGPGNPLFGPLAVQFFTIGRLILSIGLFKGLIDVGSWLWNLPNTIKAKQSSIGAIGFGNPVESKQQRIARQANMFSPCWKLPFCREPIRVLCPAFLAKKTCWKFGRGCYCDTEMVGRIVRNEPIESIKAANTAQSKMAPPCARCYIFLEHQTHKFRMISPLVLPVTVLFVFMVWPIYNQLFMSFTRGYTKLFESLTFSTSRFTPDAIKATAEGQAQAAAGGISPQEIAQVSSYMLGALLGFFLLIYLSKFVEWAIFKAKW

Foldseek 3Di:
DLVVLLVVLCCLQPVVLVVLCVVQDDPRPVSVVVNVVSNVVSVVSNVVSVVVVVVVVVVCLVCVVVVVVVVCVVVVCPDDNDPQPPVLVVLCVVDALPRALCSHSPNDPLQLVQWPCNVVVHHCLVVLHTCQQDPVNVVCSVVVPDNPPCPVPPPVVVPDRTPCLPGPSLVVSLVNVCSVCVVVLVVVLVVVLVVCVVVLVVVVVVVVVVVVVVCVVVPPPCVVPDPPVVVVVVVVVVSCVVPPDPPVNVVVVVSVVVSVVVSVVSSVVSSVVSVCCSNPPSD

Secondary structure (DSSP, 8-state):
-HHHHHHHHHIIIIIHHHHHHHHH-TT-TTHHHHHHHHHHHHHHHHHHHHHHHHHHHHHHHHHHHHHHHHHHHHHTTSSSSSPPPHHHHHHHHT--TT--GGGSTT--HHHHHH-HHHHTT--HHHHT--TTT-HHHHHHHHHT--GGG-----TTGGGS---GGG-HHHHHHHHHHHHHHHHHHHHHHHHHHHHHHHHHHHHHHHHHHHHHHHHHHHS--GGGT-TTHHHHHHHHHHHHHTTSPPHHHHHHHHHHHHHHHHHHHHHHHHHHHHHHHHHTS--

Solvent-accessible surface area (backbone atoms only — not comparable to full-atom values): 16008 Å² total; per-residue (Å²): 112,20,65,59,42,26,50,52,10,49,40,33,44,55,49,46,46,51,50,48,43,70,73,62,43,96,80,46,82,68,53,61,68,51,38,53,50,35,39,53,52,11,50,54,40,25,51,53,10,48,53,42,32,51,48,54,49,52,51,46,62,68,47,43,63,57,56,48,51,62,51,45,66,64,52,68,66,77,70,69,96,59,82,76,53,71,68,52,53,54,45,31,74,68,51,52,67,84,51,51,59,70,39,38,76,85,44,44,71,77,56,45,79,74,24,68,24,58,75,68,74,39,38,32,80,82,61,58,43,33,66,70,42,30,72,67,50,38,52,36,63,76,66,66,61,70,69,89,75,63,62,80,72,60,76,74,73,66,72,60,79,50,64,45,86,76,14,68,69,51,51,52,47,46,48,42,43,46,63,69,47,54,75,52,50,60,62,51,46,53,52,47,50,61,70,45,43,66,60,50,51,54,51,49,54,52,47,50,56,50,48,50,54,53,42,60,73,68,47,83,62,62,86,80,75,48,86,71,64,49,58,67,44,48,58,53,46,51,59,46,55,73,79,40,81,49,74,66,56,54,52,50,53,50,50,52,51,52,51,50,52,50,48,53,53,49,46,54,50,50,51,51,47,52,50,41,60,64,75,65,51,90,123